Protein AF-A0A951YD46-F1 (afdb_monomer_lite)

Sequence (279 aa):
WLKKIAPPGNFALYIPAYIFLIIFLYVTVSPDNADYFVAKVKNKIFSIEVEGKNNYKGMISDQKVYPEAFTMTASEYQALKTKEKDKVSFAIATKQSEISDKASRISIMRDMTKTYVLKLQGKTLAVLETMQYLKSSPVHMFFGAGTTRFSSHIAQKMAGYDSSRLFMHILPRFASPEYKENHVLLIEERIKSDKEYYSTANFPDSFYNQIFGEYGILGAILFVFFYIGYFLKRIHKLTYGLWLFVILLPFAHLSYIFDTMCVMPFLEWLLLIDLENDN

Structure (mmCIF, N/CA/C/O backbone):
data_AF-A0A951YD46-F1
#
_entry.id   AF-A0A951YD46-F1
#
loop_
_atom_site.group_PDB
_atom_site.id
_atom_site.type_symbol
_atom_site.label_atom_id
_atom_site.label_alt_id
_atom_site.label_comp_id
_atom_site.label_asym_id
_atom_site.label_entity_id
_atom_site.label_seq_id
_atom_site.pdbx_PDB_ins_code
_atom_site.Cartn_x
_atom_site.Cartn_y
_atom_site.Cartn_z
_atom_site.occupancy
_atom_site.B_iso_or_equiv
_atom_site.auth_seq_id
_atom_site.auth_comp_id
_atom_site.auth_asym_id
_atom_site.auth_atom_id
_atom_site.pdbx_PDB_model_num
ATOM 1 N N . TRP A 1 1 ? -36.824 0.265 21.606 1.00 41.62 1 TRP A N 1
ATOM 2 C CA . TRP A 1 1 ? -35.645 -0.139 22.397 1.00 41.62 1 TRP A CA 1
ATOM 3 C C . TRP A 1 1 ? -34.357 0.520 21.874 1.00 41.62 1 TRP A C 1
ATOM 5 O O . TRP A 1 1 ? -33.756 1.267 22.627 1.00 41.62 1 TRP A O 1
ATOM 15 N N . LEU A 1 2 ? -34.033 0.438 20.571 1.00 31.33 2 LEU A N 1
ATOM 16 C CA . LEU A 1 2 ? -32.898 1.150 19.928 1.00 31.33 2 LEU A CA 1
ATOM 17 C C . LEU A 1 2 ? -32.886 2.696 20.050 1.00 31.33 2 LEU A C 1
ATOM 19 O O . LEU A 1 2 ? -31.821 3.297 20.025 1.00 31.33 2 LEU A O 1
ATOM 23 N N . LYS A 1 3 ? -34.037 3.355 20.255 1.00 39.22 3 LYS A N 1
ATOM 24 C CA . LYS A 1 3 ? -34.111 4.806 20.545 1.00 39.22 3 LYS A CA 1
ATOM 25 C C . LYS A 1 3 ? -33.727 5.197 21.984 1.00 39.22 3 LYS A C 1
ATOM 27 O O . LYS A 1 3 ? -33.607 6.382 22.253 1.00 39.22 3 LYS A O 1
ATOM 32 N N . LYS A 1 4 ? -33.583 4.237 22.910 1.00 44.25 4 LYS A N 1
ATOM 33 C CA . LYS A 1 4 ? -33.299 4.511 24.334 1.00 44.25 4 LYS A CA 1
ATOM 34 C C . LYS A 1 4 ? -31.808 4.471 24.695 1.00 44.25 4 LYS A C 1
ATOM 36 O O . LYS A 1 4 ? -31.476 4.841 25.810 1.00 44.25 4 LYS A O 1
ATOM 41 N N . ILE A 1 5 ? -30.939 4.018 23.787 1.00 54.12 5 ILE A N 1
ATOM 42 C CA . ILE A 1 5 ? -29.504 3.797 24.061 1.00 54.12 5 ILE A CA 1
ATOM 43 C C . ILE A 1 5 ? -28.606 4.719 23.213 1.00 54.12 5 ILE A C 1
ATOM 45 O O . ILE A 1 5 ? -27.444 4.920 23.541 1.00 54.12 5 ILE A O 1
ATOM 49 N N . ALA A 1 6 ? -29.130 5.340 22.152 1.00 40.94 6 ALA A N 1
ATOM 50 C CA . ALA A 1 6 ? -28.385 6.359 21.418 1.00 40.94 6 ALA A CA 1
ATOM 51 C C . ALA A 1 6 ? -28.509 7.718 22.136 1.00 40.94 6 ALA A C 1
ATOM 53 O O . ALA A 1 6 ? -29.645 8.133 22.395 1.00 40.94 6 ALA A O 1
ATOM 54 N N . PRO A 1 7 ? -27.406 8.441 22.425 1.00 48.03 7 PRO A N 1
ATOM 55 C CA . PRO A 1 7 ? -27.517 9.847 22.792 1.00 48.03 7 PRO A CA 1
ATOM 56 C C . PRO A 1 7 ? -28.271 10.575 21.664 1.00 48.03 7 PRO A C 1
ATOM 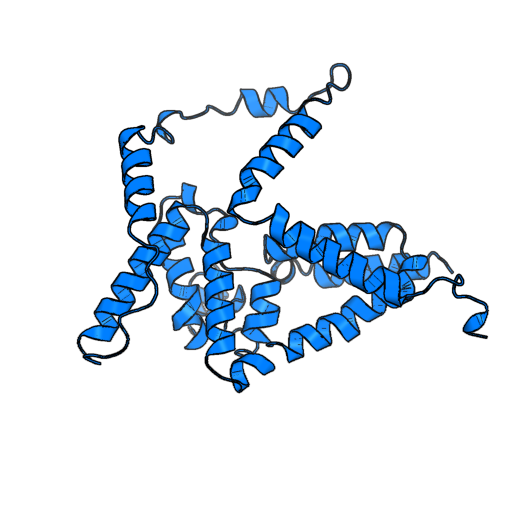58 O O . PRO A 1 7 ? -27.994 10.314 20.488 1.00 48.03 7 PRO A O 1
ATOM 61 N N . PRO A 1 8 ? -29.264 11.431 21.967 1.00 45.47 8 PRO A N 1
ATOM 62 C CA . PRO A 1 8 ? -29.981 12.182 20.946 1.00 45.47 8 PRO A CA 1
ATOM 63 C C . PRO A 1 8 ? -29.009 13.176 20.300 1.00 45.47 8 PRO A C 1
ATOM 65 O O . PRO A 1 8 ? -28.775 14.269 20.801 1.00 45.47 8 PRO A O 1
ATOM 68 N N . GLY A 1 9 ? -28.397 12.753 19.200 1.00 49.88 9 GLY A N 1
ATOM 69 C CA . GLY A 1 9 ? -27.342 13.484 18.517 1.00 49.88 9 GLY A CA 1
ATOM 70 C C . GLY A 1 9 ? -27.177 12.925 17.115 1.00 49.88 9 GLY A C 1
ATOM 71 O O . GLY A 1 9 ? -26.937 11.740 16.909 1.00 49.88 9 GLY A O 1
ATOM 72 N N . ASN A 1 10 ? -27.406 13.785 16.138 1.00 52.50 10 ASN A N 1
ATOM 73 C CA . ASN A 1 10 ? -27.547 13.468 14.728 1.00 52.50 10 ASN A CA 1
ATOM 74 C C . ASN A 1 10 ? -26.256 12.822 14.171 1.00 52.50 10 ASN A C 1
ATOM 76 O O . ASN A 1 10 ? -25.274 13.520 13.938 1.00 52.50 10 ASN A O 1
ATOM 80 N N . PHE A 1 11 ? -26.239 11.504 13.925 1.00 51.03 11 PHE A N 1
ATOM 81 C CA . PHE A 1 11 ? -25.082 10.809 13.323 1.00 51.03 11 PHE A CA 1
ATOM 82 C C . PHE A 1 11 ? -24.668 11.390 11.960 1.00 51.03 11 PHE A C 1
ATOM 84 O O . PHE A 1 11 ? -23.502 11.310 11.573 1.00 51.03 11 PHE A O 1
ATOM 91 N N . ALA A 1 12 ? -25.603 12.058 11.279 1.00 55.25 12 ALA A N 1
ATOM 92 C CA . ALA A 1 12 ? -25.352 12.838 10.074 1.00 55.25 12 ALA A CA 1
ATOM 93 C C . ALA A 1 12 ? -24.347 13.990 10.273 1.00 55.25 12 ALA A C 1
ATOM 95 O O . ALA A 1 12 ? -23.843 14.509 9.286 1.00 55.25 12 ALA A O 1
ATOM 96 N N . LEU A 1 13 ? -24.042 14.387 11.514 1.00 55.78 13 LEU A N 1
ATOM 97 C CA . LEU A 1 13 ? -23.123 15.482 11.839 1.00 55.78 13 LEU A CA 1
ATOM 98 C C . LEU A 1 13 ? -21.681 14.995 12.070 1.00 55.78 13 LEU A C 1
ATOM 100 O O . LEU A 1 13 ? -20.733 15.724 11.790 1.00 55.78 13 LEU A O 1
ATOM 104 N N . TYR A 1 14 ? -21.501 13.738 12.492 1.00 56.16 14 TYR A N 1
ATOM 105 C CA . TYR A 1 14 ? -20.173 13.144 12.690 1.00 56.16 14 TYR A CA 1
ATOM 106 C C . TYR A 1 14 ? -19.554 12.637 11.388 1.00 56.16 14 TYR A C 1
ATOM 108 O O . TYR A 1 14 ? -18.345 12.741 11.210 1.00 56.16 14 TYR A O 1
ATOM 116 N N . ILE A 1 15 ? -20.362 12.133 10.450 1.00 61.53 15 ILE A N 1
ATOM 117 C CA . ILE A 1 15 ? -19.865 11.650 9.151 1.00 61.53 15 ILE A CA 1
ATOM 118 C C . ILE A 1 15 ? -19.128 12.767 8.378 1.00 61.53 15 ILE A C 1
ATOM 120 O O . ILE A 1 15 ? -17.989 12.536 7.970 1.00 61.53 15 ILE A O 1
ATOM 124 N N . PRO A 1 16 ? -19.672 13.995 8.246 1.00 67.44 16 PRO A N 1
ATOM 125 C CA . PRO A 1 16 ? -18.944 15.125 7.676 1.00 67.44 16 PRO A CA 1
ATOM 126 C C . PRO A 1 16 ? -17.698 15.496 8.475 1.00 67.44 16 PRO A C 1
ATOM 128 O O . PRO A 1 16 ? -16.696 15.841 7.867 1.00 67.44 16 PRO A O 1
ATOM 131 N N . ALA A 1 17 ? -17.722 15.400 9.809 1.00 66.19 17 ALA A N 1
ATOM 132 C CA . ALA A 1 17 ? -16.562 15.710 10.645 1.00 66.19 17 ALA A CA 1
ATOM 133 C C . ALA A 1 17 ? -15.413 14.709 10.439 1.00 66.19 17 ALA A C 1
ATOM 135 O O . ALA A 1 17 ? -14.259 15.118 10.367 1.00 66.19 17 ALA A O 1
ATOM 136 N N . TYR A 1 18 ? -15.713 13.418 10.271 1.00 63.22 18 TYR A N 1
ATOM 137 C CA . TYR A 1 18 ? -14.710 12.397 9.953 1.00 63.22 18 TYR A CA 1
ATOM 138 C C . TYR A 1 18 ? -14.213 12.499 8.512 1.00 63.22 18 TYR A C 1
ATOM 140 O O . TYR A 1 18 ? -13.012 12.399 8.284 1.00 63.22 18 TYR A O 1
ATOM 148 N N . ILE A 1 19 ? -15.099 12.756 7.544 1.00 68.50 19 ILE A N 1
ATOM 149 C CA . ILE A 1 19 ? -14.694 13.029 6.157 1.00 68.50 19 ILE A CA 1
ATOM 150 C C . ILE A 1 19 ? -13.812 14.281 6.113 1.00 68.50 19 ILE A C 1
ATOM 152 O O . ILE A 1 19 ? -12.761 14.264 5.482 1.00 68.50 19 ILE A O 1
ATOM 156 N N . PHE A 1 20 ? -14.185 15.334 6.841 1.00 76.69 20 PHE A N 1
ATOM 157 C CA . PHE A 1 20 ? -13.383 16.543 6.982 1.00 76.69 20 PHE A CA 1
ATOM 158 C C . PHE A 1 20 ? -12.052 16.254 7.666 1.00 76.69 20 PHE A C 1
ATOM 160 O O . PHE A 1 20 ? -11.046 16.742 7.186 1.00 76.69 20 PHE A O 1
ATOM 167 N N . LEU A 1 21 ? -12.003 15.436 8.721 1.00 68.56 21 LEU A N 1
ATOM 168 C CA . LEU A 1 21 ? -10.755 15.050 9.385 1.00 68.56 21 LEU A CA 1
ATOM 169 C C . LEU A 1 21 ? -9.837 14.262 8.443 1.00 68.56 21 LEU A C 1
ATOM 171 O O . LEU A 1 21 ? -8.642 14.523 8.410 1.00 68.56 21 LEU A O 1
ATOM 175 N N . ILE A 1 22 ? -10.381 13.331 7.656 1.00 64.12 22 ILE A N 1
ATOM 176 C CA . ILE A 1 22 ? -9.620 12.540 6.680 1.00 64.12 22 ILE A CA 1
ATOM 177 C C . ILE A 1 22 ? -9.111 13.437 5.549 1.00 64.12 22 ILE A C 1
ATOM 179 O O . ILE A 1 22 ? -7.934 13.368 5.214 1.00 64.12 22 ILE A O 1
ATOM 183 N N . ILE A 1 23 ? -9.954 14.320 5.002 1.00 65.56 23 ILE A N 1
ATOM 184 C CA . ILE A 1 23 ? -9.549 15.311 3.992 1.00 65.56 23 ILE A CA 1
ATOM 185 C C . ILE A 1 23 ? -8.527 16.284 4.583 1.00 65.56 23 ILE A C 1
ATOM 187 O O . ILE A 1 23 ? -7.534 16.594 3.939 1.00 65.56 23 ILE A O 1
ATOM 191 N N . PHE A 1 24 ? -8.727 16.741 5.815 1.00 74.56 24 PHE A N 1
ATOM 192 C CA . PHE A 1 24 ? -7.826 17.645 6.515 1.00 74.56 24 PHE A CA 1
ATOM 193 C C . PHE A 1 24 ? -6.474 16.982 6.743 1.00 74.56 24 PHE A C 1
ATOM 195 O O . PHE A 1 24 ? -5.462 17.585 6.414 1.00 74.56 24 PHE A O 1
ATOM 202 N N . LEU A 1 25 ? -6.433 15.739 7.225 1.00 61.81 25 LEU A N 1
ATOM 203 C CA . LEU A 1 25 ? -5.200 14.963 7.358 1.00 61.81 25 LEU A CA 1
ATOM 204 C C . LEU A 1 25 ? -4.555 14.711 5.993 1.00 61.81 25 LEU A C 1
ATOM 206 O O . LEU A 1 25 ? -3.352 14.865 5.865 1.00 61.81 25 LEU A O 1
ATOM 210 N N . TYR A 1 26 ? -5.330 14.421 4.953 1.00 58.44 26 TYR A N 1
ATOM 211 C CA . TYR A 1 26 ? -4.811 14.235 3.597 1.00 58.44 26 TYR A CA 1
ATOM 212 C C . TYR A 1 26 ? -4.216 15.527 3.000 1.00 58.44 26 TYR A C 1
ATOM 214 O O . TYR A 1 26 ? -3.184 15.491 2.338 1.00 58.44 26 TYR A O 1
ATOM 222 N N . VAL A 1 27 ? -4.827 16.686 3.263 1.00 59.38 27 VAL A N 1
ATOM 223 C CA . VAL A 1 27 ? -4.365 18.005 2.788 1.00 59.38 27 VAL A CA 1
ATOM 224 C C . VAL A 1 27 ? -3.201 18.542 3.633 1.00 59.38 27 VAL A C 1
ATOM 226 O O . VAL A 1 27 ? -2.261 19.135 3.102 1.00 59.38 27 VAL A O 1
ATOM 229 N N . THR A 1 28 ? -3.235 18.339 4.952 1.00 55.00 28 THR A N 1
ATOM 230 C CA . THR A 1 28 ? -2.177 18.802 5.873 1.00 55.00 28 THR A CA 1
ATOM 231 C C . THR A 1 28 ? -0.975 17.867 5.929 1.00 55.00 28 THR A C 1
ATOM 233 O O . THR A 1 28 ? 0.133 18.340 6.157 1.00 55.00 28 THR A O 1
ATOM 236 N N . VAL A 1 29 ? -1.166 16.578 5.650 1.00 53.78 29 VAL A N 1
ATOM 237 C CA . VAL A 1 29 ? -0.115 15.558 5.488 1.00 53.78 29 VAL A CA 1
ATOM 238 C C . VAL A 1 29 ? 0.049 15.204 4.000 1.00 53.78 29 VAL A C 1
ATOM 240 O O . VAL A 1 29 ? 0.405 14.092 3.626 1.00 53.78 29 VAL A O 1
ATOM 243 N N . SER A 1 30 ? -0.219 16.173 3.122 1.00 51.44 30 SER A N 1
ATOM 244 C CA . SER A 1 30 ? 0.253 16.148 1.737 1.00 51.44 30 SER A CA 1
ATOM 245 C C . SER A 1 30 ? 1.793 16.152 1.725 1.00 51.44 30 SER A C 1
ATOM 247 O O . SER A 1 30 ? 2.382 16.800 2.598 1.00 51.44 30 SER A O 1
ATOM 249 N N . PRO A 1 31 ? 2.463 15.507 0.748 1.00 53.84 31 PRO A N 1
ATOM 250 C CA . PRO A 1 31 ? 3.923 15.523 0.617 1.00 53.84 31 PRO A CA 1
ATOM 251 C C . PRO A 1 31 ? 4.536 16.929 0.692 1.00 53.84 31 PRO A C 1
ATOM 253 O O . PRO A 1 31 ? 5.598 17.097 1.279 1.00 53.84 31 PRO A O 1
ATOM 256 N N . ASP A 1 32 ? 3.828 17.943 0.189 1.00 56.06 32 ASP A N 1
ATOM 257 C CA . ASP A 1 32 ? 4.300 19.334 0.167 1.00 56.06 32 ASP A CA 1
ATOM 258 C C . ASP A 1 32 ? 4.245 20.024 1.548 1.00 56.06 32 ASP A C 1
ATOM 260 O O . ASP A 1 32 ? 4.945 21.007 1.784 1.00 56.06 32 ASP A O 1
ATOM 264 N N . ASN A 1 33 ? 3.429 19.511 2.479 1.00 56.62 33 ASN A N 1
ATOM 265 C CA . ASN A 1 33 ? 3.248 20.045 3.839 1.00 56.62 33 ASN A CA 1
ATOM 266 C C . ASN A 1 33 ? 3.839 19.138 4.934 1.00 56.62 33 ASN A C 1
ATOM 268 O O . ASN A 1 33 ? 3.894 19.537 6.104 1.00 56.62 33 ASN A O 1
ATOM 272 N N . ALA A 1 34 ? 4.292 17.936 4.570 1.00 56.47 34 ALA A N 1
ATOM 273 C CA . ALA A 1 34 ? 4.844 16.951 5.492 1.00 56.47 34 ALA A CA 1
ATOM 274 C C . ALA A 1 34 ? 6.064 17.502 6.248 1.00 56.47 34 ALA A C 1
ATOM 276 O O . ALA A 1 34 ? 6.121 17.387 7.472 1.00 56.47 34 ALA A O 1
ATOM 277 N N . ASP A 1 35 ? 6.974 18.199 5.560 1.00 59.25 35 ASP A N 1
ATOM 278 C CA . ASP A 1 35 ? 8.168 18.795 6.175 1.00 59.25 35 ASP A CA 1
ATOM 279 C C . ASP A 1 35 ? 7.818 19.870 7.216 1.00 59.25 35 ASP A C 1
ATOM 281 O O . ASP A 1 35 ? 8.407 19.916 8.300 1.00 59.25 35 ASP A O 1
ATOM 285 N N . TYR A 1 36 ? 6.804 20.699 6.939 1.00 67.06 36 TYR A N 1
ATOM 286 C CA . TYR A 1 36 ? 6.314 21.712 7.880 1.00 67.06 36 TYR A CA 1
ATOM 287 C C . TYR A 1 36 ? 5.680 21.073 9.124 1.00 67.06 36 TYR A C 1
ATOM 289 O O . TYR A 1 36 ? 5.946 21.495 10.256 1.00 67.06 36 TYR A O 1
ATOM 297 N N . PHE A 1 37 ? 4.860 20.034 8.937 1.00 57.81 37 PHE A N 1
ATOM 298 C CA . PHE A 1 37 ? 4.227 19.315 10.042 1.00 57.81 37 PHE A CA 1
ATOM 299 C C . PHE A 1 37 ? 5.261 18.579 10.904 1.00 57.81 37 PHE A C 1
ATOM 301 O O . PHE A 1 37 ? 5.243 18.717 12.130 1.00 57.81 37 PHE A O 1
ATOM 308 N N . VAL A 1 38 ? 6.213 17.878 10.280 1.00 62.72 38 VAL A N 1
ATOM 309 C CA . VAL A 1 38 ? 7.319 17.192 10.964 1.00 62.72 38 VAL A CA 1
ATOM 310 C C . VAL A 1 38 ? 8.169 18.188 11.748 1.00 62.72 38 VAL A C 1
ATOM 312 O O . VAL A 1 38 ? 8.445 17.942 12.920 1.00 62.72 38 VAL A O 1
ATOM 315 N N . ALA A 1 39 ? 8.522 19.342 11.173 1.00 66.44 39 ALA A N 1
ATOM 316 C CA . ALA A 1 39 ? 9.280 20.378 11.878 1.00 66.44 39 ALA A CA 1
ATOM 317 C C . ALA A 1 39 ? 8.527 20.922 13.106 1.00 66.44 39 ALA A C 1
ATOM 319 O O . ALA A 1 39 ? 9.117 21.111 14.172 1.00 66.44 39 ALA A O 1
ATOM 320 N N . LYS A 1 40 ? 7.210 21.125 12.993 1.00 70.94 40 LYS A N 1
ATOM 321 C CA . LYS A 1 40 ? 6.365 21.633 14.083 1.00 70.94 40 LYS A CA 1
ATOM 322 C C . LYS A 1 40 ? 6.172 20.609 15.203 1.00 70.94 40 LYS A C 1
ATOM 324 O O . LYS A 1 40 ? 6.238 20.970 16.377 1.00 70.94 40 LYS A O 1
ATOM 329 N N . VAL A 1 41 ? 5.964 19.341 14.852 1.00 65.88 41 VAL A N 1
ATOM 330 C CA . VAL A 1 41 ? 5.853 18.232 15.810 1.00 65.88 41 VAL A CA 1
ATOM 331 C C . VAL A 1 41 ? 7.197 17.968 16.483 1.00 65.88 41 VAL A C 1
ATOM 333 O O . VAL A 1 41 ? 7.238 17.857 17.704 1.00 65.88 41 VAL A O 1
ATOM 336 N N . LYS A 1 42 ? 8.303 17.970 15.727 1.00 64.50 42 LYS A N 1
ATOM 337 C CA . LYS A 1 42 ? 9.670 17.873 16.256 1.00 64.50 42 LYS A CA 1
ATOM 338 C C . LYS A 1 42 ? 9.921 18.986 17.273 1.00 64.50 42 LYS A C 1
ATOM 340 O O . LYS A 1 42 ? 10.234 18.697 18.421 1.00 64.50 42 LYS A O 1
ATOM 345 N N . ASN A 1 43 ? 9.683 20.243 16.907 1.00 68.25 43 ASN A N 1
ATOM 346 C CA . ASN A 1 43 ? 9.876 21.354 17.838 1.00 68.25 43 ASN A CA 1
ATOM 347 C C . ASN A 1 43 ? 9.009 21.220 19.090 1.00 68.25 43 ASN A C 1
ATOM 349 O O . ASN A 1 43 ? 9.502 21.501 20.168 1.00 68.25 43 ASN A O 1
ATOM 353 N N . LYS A 1 44 ? 7.764 20.744 18.981 1.00 71.00 44 LYS A N 1
ATOM 354 C CA . LYS A 1 44 ? 6.853 20.628 20.128 1.00 71.00 44 LYS A CA 1
ATOM 355 C C . LYS A 1 44 ? 7.127 19.420 21.032 1.00 71.00 44 LYS A C 1
ATOM 357 O O . LYS A 1 44 ? 6.905 19.517 22.231 1.00 71.00 44 LYS A O 1
ATOM 362 N N . ILE A 1 45 ? 7.575 18.295 20.475 1.00 60.38 45 ILE A N 1
ATOM 363 C CA . ILE A 1 45 ? 7.919 17.082 21.234 1.00 60.38 45 ILE A CA 1
ATOM 364 C C . ILE A 1 45 ? 9.296 17.238 21.885 1.00 60.38 45 ILE A C 1
ATOM 366 O O . ILE A 1 45 ? 9.470 16.874 23.044 1.00 60.38 45 ILE A O 1
ATOM 370 N N . PHE A 1 46 ? 10.263 17.822 21.172 1.00 55.81 46 PHE A N 1
ATOM 371 C CA . PHE A 1 46 ? 11.631 17.985 21.667 1.00 55.81 46 PHE A CA 1
ATOM 372 C C . PHE A 1 46 ? 11.862 19.286 22.453 1.00 55.81 46 PHE A C 1
ATOM 374 O O . PHE A 1 46 ? 12.908 19.412 23.081 1.00 55.81 46 PHE A O 1
ATOM 381 N N . SER A 1 47 ? 10.906 20.227 22.482 1.00 57.78 47 SER A N 1
ATOM 382 C CA . SER A 1 47 ? 10.928 21.365 23.420 1.00 57.78 47 SER A CA 1
ATOM 383 C C . SER A 1 47 ? 10.423 21.012 24.819 1.00 57.78 47 SER A C 1
ATOM 385 O O . SER A 1 47 ? 10.423 21.874 25.694 1.00 57.78 47 SER A O 1
ATOM 387 N N . ILE A 1 48 ? 9.933 19.788 25.042 1.00 51.72 48 ILE A N 1
ATOM 388 C CA . ILE A 1 48 ? 9.556 19.331 26.380 1.00 51.72 48 ILE A CA 1
ATOM 389 C C . ILE A 1 48 ? 10.853 18.952 27.104 1.00 51.72 48 ILE A C 1
ATOM 391 O O . ILE A 1 48 ? 11.289 17.801 27.096 1.00 51.72 48 ILE A O 1
ATOM 395 N N . GLU A 1 49 ? 11.509 19.943 27.706 1.00 48.00 49 GLU A N 1
ATOM 396 C CA . GLU A 1 49 ? 12.550 19.699 28.701 1.00 48.00 49 GLU A CA 1
ATOM 397 C C . GLU A 1 49 ? 11.885 19.169 29.974 1.00 48.00 49 GLU A C 1
ATOM 399 O O . GLU A 1 49 ? 11.489 19.921 30.860 1.00 48.00 49 GLU A O 1
ATOM 404 N N . VAL A 1 50 ? 11.722 17.847 30.057 1.00 50.78 50 VAL A N 1
ATOM 405 C CA . VAL A 1 50 ? 11.410 17.199 31.333 1.00 50.78 50 VAL A CA 1
ATOM 406 C C . VAL A 1 50 ? 12.701 17.161 32.143 1.00 50.78 50 VAL A C 1
ATOM 408 O O . VAL A 1 50 ? 13.619 16.409 31.804 1.00 50.78 50 VAL A O 1
ATOM 411 N N . GLU A 1 51 ? 12.767 18.023 33.161 1.00 49.72 51 GLU A N 1
ATOM 412 C CA . GLU A 1 51 ? 13.701 18.037 34.298 1.00 49.72 51 GLU A CA 1
ATOM 413 C C . GLU A 1 51 ? 14.773 16.929 34.268 1.00 49.72 51 GLU A C 1
ATOM 415 O O . GLU A 1 51 ? 14.666 15.879 34.902 1.00 49.72 51 GLU A O 1
ATOM 420 N N . GLY A 1 52 ? 15.837 17.164 33.496 1.00 52.94 52 GLY A N 1
ATOM 421 C CA . GLY A 1 52 ? 17.097 16.430 33.623 1.00 52.94 52 GLY A CA 1
ATOM 422 C C . GLY A 1 52 ? 17.144 14.976 33.132 1.00 52.94 52 GLY A C 1
ATOM 423 O O . GLY A 1 52 ? 18.143 14.315 33.403 1.00 52.94 52 GLY A O 1
ATOM 424 N N . LYS A 1 53 ? 16.149 14.454 32.395 1.00 49.97 53 LYS A N 1
ATOM 425 C CA . LYS A 1 53 ? 16.190 13.064 31.870 1.00 49.97 53 LYS A CA 1
ATOM 426 C C . LYS A 1 53 ? 15.881 12.941 30.374 1.00 49.97 53 LYS A C 1
ATOM 428 O O . LYS A 1 53 ? 15.085 12.105 29.959 1.00 49.97 53 LYS A O 1
ATOM 433 N N . ASN A 1 54 ? 16.563 13.714 29.530 1.00 48.59 54 ASN A N 1
ATOM 434 C CA . ASN A 1 54 ? 16.574 13.452 28.086 1.00 48.59 54 ASN A CA 1
ATOM 435 C C . ASN A 1 54 ? 17.677 12.440 27.721 1.00 48.59 54 ASN A C 1
ATOM 437 O O . ASN A 1 54 ? 18.739 12.805 27.216 1.00 48.59 54 ASN A O 1
ATOM 441 N N . ASN A 1 55 ? 17.394 11.147 27.934 1.00 52.09 55 ASN A N 1
ATOM 442 C CA . ASN A 1 55 ? 18.274 10.016 27.576 1.00 52.09 55 ASN A CA 1
ATOM 443 C C . ASN A 1 55 ? 18.595 9.918 26.068 1.00 52.09 55 ASN A C 1
ATOM 445 O O . ASN A 1 55 ? 19.483 9.172 25.668 1.00 52.09 55 ASN A O 1
ATOM 449 N N . TYR A 1 56 ? 17.913 10.690 25.221 1.00 47.41 56 TYR A N 1
ATOM 450 C CA . TYR A 1 56 ? 18.149 10.710 23.777 1.00 47.41 56 TYR A CA 1
ATOM 451 C C . TYR A 1 56 ? 19.299 11.629 23.352 1.00 47.41 56 TYR A C 1
ATOM 453 O O . TYR A 1 56 ? 19.830 11.461 22.258 1.00 47.41 56 TYR A O 1
ATOM 461 N N . LYS A 1 57 ? 19.727 12.581 24.198 1.00 47.72 57 LYS A N 1
ATOM 462 C CA . LYS A 1 57 ? 20.789 13.534 23.829 1.00 47.72 57 LYS A CA 1
ATOM 463 C C . LYS A 1 57 ? 22.139 12.834 23.622 1.00 47.72 57 LYS A C 1
ATOM 465 O O . LYS A 1 57 ? 22.845 13.185 22.687 1.00 47.72 57 LYS A O 1
ATOM 470 N N . GLY A 1 58 ? 22.432 11.807 24.428 1.00 54.28 58 GLY A N 1
ATOM 471 C CA . GLY A 1 58 ? 23.621 10.956 24.276 1.00 54.28 58 GLY A CA 1
ATOM 472 C C . GLY A 1 58 ? 23.559 10.030 23.056 1.00 54.28 58 GLY A C 1
ATOM 473 O O . GLY A 1 58 ? 24.536 9.892 22.333 1.00 54.28 58 GLY A O 1
ATOM 474 N N . MET A 1 59 ? 22.384 9.461 22.754 1.00 46.84 59 MET A N 1
ATOM 475 C CA . MET A 1 59 ? 22.212 8.610 21.564 1.00 46.84 59 MET A CA 1
ATOM 476 C C . MET A 1 59 ? 22.303 9.399 20.248 1.00 46.84 59 MET A C 1
ATOM 478 O O . MET A 1 59 ? 22.684 8.834 19.227 1.00 46.84 59 MET A O 1
ATOM 482 N N . ILE A 1 60 ? 21.966 10.694 20.264 1.00 45.75 60 ILE A N 1
ATOM 483 C CA . ILE A 1 60 ? 22.087 11.585 19.100 1.00 45.75 60 ILE A CA 1
ATOM 484 C C . ILE A 1 60 ? 23.505 12.174 18.993 1.00 45.75 60 ILE A C 1
ATOM 486 O O . ILE A 1 60 ? 23.985 12.369 17.881 1.00 45.75 60 ILE A O 1
ATOM 490 N N . SER A 1 61 ? 24.200 12.435 20.110 1.00 50.47 61 SER A N 1
ATOM 491 C CA . SER A 1 61 ? 25.555 13.013 20.080 1.00 50.47 61 SER A CA 1
ATOM 492 C C . SER A 1 61 ? 26.636 12.047 19.593 1.00 50.47 61 SER A C 1
ATOM 494 O O . SER A 1 61 ? 27.644 12.504 19.059 1.00 50.47 61 SER A O 1
ATOM 496 N N . ASP A 1 62 ? 26.424 10.736 19.740 1.00 45.59 62 ASP A N 1
ATOM 497 C CA . ASP A 1 62 ? 27.391 9.709 19.322 1.00 45.59 62 ASP A CA 1
ATOM 498 C C . ASP A 1 62 ? 27.221 9.264 17.859 1.00 45.59 62 ASP A C 1
ATOM 500 O O . ASP A 1 62 ? 28.058 8.536 17.317 1.00 45.59 62 ASP A O 1
ATOM 504 N N . GLN A 1 63 ? 26.173 9.729 17.170 1.00 42.84 63 GLN A N 1
ATOM 505 C CA . GLN A 1 63 ? 26.087 9.576 15.723 1.00 42.84 63 GLN A CA 1
ATOM 506 C C . GLN A 1 63 ? 27.012 10.597 15.060 1.00 42.84 63 GLN A C 1
ATOM 508 O O . GLN A 1 63 ? 26.705 11.786 14.989 1.00 42.84 63 GLN A O 1
ATOM 513 N N . LYS A 1 64 ? 28.153 10.129 14.535 1.00 39.16 64 LYS A N 1
ATOM 514 C CA . LYS A 1 64 ? 28.967 10.923 13.607 1.00 39.16 64 LYS A CA 1
ATOM 515 C C . LYS A 1 64 ? 28.092 11.314 12.417 1.00 39.16 64 LYS A C 1
ATOM 517 O O . LYS A 1 64 ? 27.805 10.492 11.553 1.00 39.16 64 LYS A O 1
ATOM 522 N N . VAL A 1 65 ? 27.657 12.570 12.385 1.00 42.44 65 VAL A N 1
ATOM 523 C CA . VAL A 1 65 ? 27.057 13.169 11.195 1.00 42.44 65 VAL A CA 1
ATOM 524 C C . VAL A 1 65 ? 28.167 13.237 10.156 1.00 42.44 65 VAL A C 1
ATOM 526 O O . VAL A 1 65 ? 29.146 13.945 10.368 1.00 42.44 65 VAL A O 1
ATOM 529 N N . TYR A 1 66 ? 28.042 12.467 9.076 1.00 39.16 66 TYR A N 1
ATOM 530 C CA . TYR A 1 66 ? 28.921 12.534 7.911 1.00 39.16 66 TYR A CA 1
ATOM 531 C C . TYR A 1 66 ? 28.428 13.690 7.025 1.00 39.16 66 TYR A C 1
ATOM 533 O O . TYR A 1 66 ? 27.480 13.494 6.264 1.00 39.16 66 TYR A O 1
ATOM 541 N N . PRO A 1 67 ? 29.000 14.907 7.115 1.00 41.50 67 PRO A N 1
ATOM 542 C CA . PRO A 1 67 ? 28.459 16.087 6.431 1.00 41.50 67 PRO A CA 1
ATOM 543 C C . PRO A 1 67 ? 28.679 16.015 4.913 1.00 41.50 67 PRO A C 1
ATOM 545 O O . PRO A 1 67 ? 28.034 16.723 4.150 1.00 41.50 67 PRO A O 1
ATOM 548 N N . GLU A 1 68 ? 29.574 15.128 4.480 1.00 39.34 68 GLU A N 1
ATOM 549 C CA . GLU A 1 68 ? 29.929 14.877 3.084 1.00 39.34 68 GLU A CA 1
ATOM 550 C C . GLU A 1 68 ? 28.821 14.141 2.311 1.00 39.34 68 GLU A C 1
ATOM 552 O O . GLU A 1 68 ? 28.830 14.150 1.086 1.00 39.34 68 GLU A O 1
ATOM 557 N N . ALA A 1 69 ? 27.837 13.552 3.004 1.00 38.16 69 ALA A N 1
ATOM 558 C CA . ALA A 1 69 ? 26.685 12.906 2.373 1.00 38.16 69 ALA A CA 1
ATOM 559 C C . ALA A 1 69 ? 25.555 13.889 2.006 1.00 38.16 69 ALA A C 1
ATOM 561 O O . ALA A 1 69 ? 24.591 13.492 1.365 1.00 38.16 69 ALA A O 1
ATOM 562 N N . PHE A 1 70 ? 25.635 15.165 2.412 1.00 45.31 70 PHE A N 1
ATOM 563 C CA . PHE A 1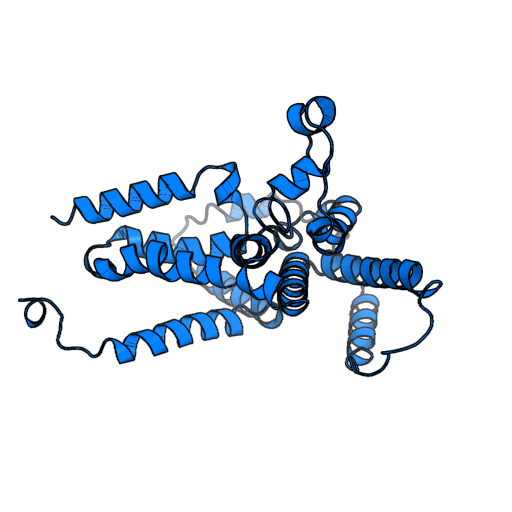 70 ? 24.553 16.127 2.174 1.00 45.31 70 PHE A CA 1
ATOM 564 C C . PHE A 1 70 ? 25.056 17.565 1.991 1.00 45.31 70 PHE A C 1
ATOM 566 O O . PHE A 1 70 ? 24.698 18.483 2.728 1.00 45.31 70 PHE A O 1
ATOM 573 N N . THR A 1 71 ? 25.848 17.794 0.948 1.00 36.22 71 THR A N 1
ATOM 574 C CA . THR A 1 71 ? 26.067 19.142 0.412 1.00 36.22 71 THR A CA 1
ATOM 575 C C . THR A 1 71 ? 25.680 19.184 -1.059 1.00 36.22 71 THR A C 1
ATOM 577 O O . THR A 1 71 ? 26.513 19.372 -1.937 1.00 36.22 71 THR A O 1
ATOM 580 N N . MET A 1 72 ? 24.375 19.064 -1.337 1.00 44.25 72 MET A N 1
ATOM 581 C CA . MET A 1 72 ? 23.854 19.615 -2.588 1.00 44.25 72 MET A CA 1
ATOM 582 C C . MET A 1 72 ? 24.186 21.104 -2.603 1.00 44.25 72 MET A C 1
ATOM 584 O O . MET A 1 72 ? 23.773 21.869 -1.726 1.00 44.25 72 MET A O 1
ATOM 588 N N . THR A 1 73 ? 24.962 21.514 -3.592 1.00 52.38 73 THR A N 1
ATOM 589 C CA . THR A 1 73 ? 25.329 22.912 -3.768 1.00 52.38 73 THR A CA 1
ATOM 590 C C . THR A 1 73 ? 24.068 23.735 -4.045 1.00 52.38 73 THR A C 1
ATOM 592 O O . THR A 1 73 ? 23.112 23.268 -4.669 1.00 52.38 73 THR A O 1
ATOM 595 N N . ALA A 1 74 ? 24.043 24.996 -3.604 1.00 47.59 74 ALA A N 1
ATOM 596 C CA . ALA A 1 74 ? 22.909 25.889 -3.864 1.00 47.59 74 ALA A CA 1
ATOM 597 C C . ALA A 1 74 ? 22.588 26.006 -5.372 1.00 47.59 74 ALA A C 1
ATOM 599 O O . ALA A 1 74 ? 21.434 26.222 -5.745 1.00 47.59 74 ALA A O 1
ATOM 600 N N . SER A 1 75 ? 23.587 25.794 -6.237 1.00 50.91 75 SER A N 1
ATOM 601 C CA . SER A 1 75 ? 23.445 25.678 -7.691 1.00 50.91 75 SER A CA 1
ATOM 602 C C . SER A 1 75 ? 22.694 24.422 -8.144 1.00 50.91 75 SER A C 1
ATOM 604 O O . SER A 1 75 ? 21.861 24.520 -9.042 1.00 50.91 75 SER A O 1
ATOM 606 N N . GLU A 1 76 ? 22.927 23.261 -7.526 1.00 52.62 76 GLU A N 1
ATOM 607 C CA . GLU A 1 76 ? 22.221 22.010 -7.850 1.00 52.62 76 GLU A CA 1
ATOM 608 C C . GLU A 1 76 ? 20.753 22.064 -7.416 1.00 52.62 76 GLU A C 1
ATOM 610 O O . GLU A 1 76 ? 19.864 21.639 -8.158 1.00 52.62 76 GLU A O 1
ATOM 615 N N . TYR A 1 77 ? 20.476 22.674 -6.260 1.00 50.25 77 TYR A N 1
ATOM 616 C CA . TYR A 1 77 ? 19.108 22.905 -5.793 1.00 50.25 77 TYR A CA 1
ATOM 617 C C . TYR A 1 77 ? 18.349 23.899 -6.692 1.00 50.25 77 TYR A C 1
ATOM 619 O O . TYR A 1 77 ? 17.203 23.648 -7.070 1.00 50.25 77 TYR A O 1
ATOM 627 N N . GLN A 1 78 ? 18.992 24.999 -7.103 1.00 48.56 78 GLN A N 1
ATOM 628 C CA . GLN A 1 78 ? 18.409 25.957 -8.053 1.00 48.56 78 GLN A CA 1
ATOM 629 C C . GLN A 1 78 ? 18.160 25.317 -9.429 1.00 48.56 78 GLN A C 1
ATOM 631 O O . GLN A 1 78 ? 17.088 25.505 -9.994 1.00 48.56 78 GLN A O 1
ATOM 636 N N . ALA A 1 79 ? 19.077 24.489 -9.943 1.00 54.75 79 ALA A N 1
ATOM 637 C CA . ALA A 1 79 ? 18.907 23.802 -11.228 1.00 54.75 79 ALA A CA 1
ATOM 638 C C . ALA A 1 79 ? 17.713 22.826 -11.248 1.00 54.75 79 ALA A C 1
ATOM 640 O O . ALA A 1 79 ? 17.026 22.703 -12.267 1.00 54.75 79 ALA A O 1
ATOM 641 N N . LEU A 1 80 ? 17.427 22.160 -10.124 1.00 51.75 80 LEU A N 1
ATOM 642 C CA . LEU A 1 80 ? 16.244 21.305 -9.973 1.00 51.75 80 LEU A CA 1
ATOM 643 C C . LEU A 1 80 ? 14.948 22.118 -9.903 1.00 51.75 80 LEU A C 1
ATOM 645 O O . LEU A 1 80 ? 13.956 21.735 -10.521 1.00 51.75 80 LEU A O 1
ATOM 649 N N . LYS A 1 81 ? 14.975 23.269 -9.224 1.00 46.12 81 LYS A N 1
ATOM 650 C CA . LYS A 1 81 ? 13.819 24.163 -9.078 1.00 46.12 81 LYS A CA 1
ATOM 651 C C . LYS A 1 81 ? 13.447 24.865 -10.391 1.00 46.12 81 LYS A C 1
ATOM 653 O O . LYS A 1 81 ? 12.267 25.049 -10.683 1.00 46.12 81 LYS A O 1
ATOM 658 N N . THR A 1 82 ? 14.432 25.194 -11.229 1.00 49.47 82 THR A N 1
ATOM 659 C CA . THR A 1 82 ? 14.193 25.757 -12.571 1.00 49.47 82 THR A CA 1
ATOM 660 C C . THR A 1 82 ? 13.603 24.709 -13.523 1.00 49.47 82 THR A C 1
ATOM 662 O O . THR A 1 82 ? 12.683 25.023 -14.270 1.00 49.47 82 THR A O 1
ATOM 665 N N . LYS A 1 83 ? 14.020 23.434 -13.422 1.00 48.22 83 LYS A N 1
ATOM 666 C CA . LYS A 1 83 ? 13.418 22.311 -14.177 1.00 48.22 83 LYS A CA 1
ATOM 667 C C . LYS A 1 83 ? 11.982 21.968 -13.758 1.00 48.22 83 LYS A C 1
ATOM 669 O O . LYS A 1 83 ? 11.266 21.329 -14.525 1.00 48.22 83 LYS A O 1
ATOM 674 N N . GLU A 1 84 ? 11.571 22.369 -12.559 1.00 44.19 84 GLU A N 1
ATOM 675 C CA . GLU A 1 84 ? 10.221 22.153 -12.025 1.00 44.19 84 GLU A CA 1
ATOM 676 C C . GLU A 1 84 ? 9.223 23.200 -12.549 1.00 44.19 84 GLU A C 1
ATOM 678 O O . GLU A 1 84 ? 8.063 22.877 -12.800 1.00 44.19 84 GLU A O 1
ATOM 683 N N . LYS A 1 85 ? 9.689 24.429 -12.825 1.00 41.44 85 LYS A N 1
ATOM 684 C CA . LYS A 1 85 ? 8.879 25.492 -13.449 1.00 41.44 85 LYS A CA 1
ATOM 685 C C . LYS A 1 85 ? 8.551 25.232 -14.924 1.00 41.44 85 LYS A C 1
ATOM 687 O O . LYS A 1 85 ? 7.497 25.662 -15.380 1.00 41.44 85 LYS A O 1
ATOM 692 N N . ASP A 1 86 ? 9.390 24.471 -15.625 1.00 43.72 86 ASP A N 1
ATOM 693 C CA . ASP A 1 86 ? 9.219 24.168 -17.055 1.00 43.72 86 ASP A CA 1
ATOM 694 C C . ASP A 1 86 ? 8.447 22.861 -17.339 1.00 43.72 86 ASP A C 1
ATOM 696 O O . ASP A 1 86 ? 8.285 22.473 -18.495 1.00 43.72 86 ASP A O 1
ATOM 700 N N . LYS A 1 87 ? 7.936 22.166 -16.310 1.00 47.03 87 LYS A N 1
ATOM 701 C CA . LYS A 1 87 ? 7.228 20.875 -16.458 1.00 47.03 87 LYS A CA 1
ATOM 702 C C . LYS A 1 87 ? 5.810 20.854 -15.881 1.00 47.03 87 LYS A C 1
ATOM 704 O O . LYS A 1 87 ? 5.320 19.804 -15.474 1.00 47.03 87 LYS A O 1
ATOM 709 N N . VAL A 1 88 ? 5.107 21.985 -15.921 1.00 46.94 88 VAL A N 1
ATOM 710 C CA . VAL A 1 88 ? 3.647 22.029 -15.716 1.00 46.94 88 VAL A CA 1
ATOM 711 C C . VAL A 1 88 ? 2.959 22.424 -17.022 1.00 46.94 88 VAL A C 1
ATOM 713 O O . VAL A 1 88 ? 2.383 23.494 -17.169 1.00 46.94 88 VAL A O 1
ATOM 716 N N . SER A 1 89 ? 3.036 21.534 -18.006 1.00 40.53 89 SER A N 1
ATOM 717 C CA . SER A 1 89 ? 2.196 21.558 -19.211 1.00 40.53 89 SER A CA 1
ATOM 718 C C . SER A 1 89 ? 1.901 20.122 -19.649 1.00 40.53 89 SER A C 1
ATOM 720 O O . SER A 1 89 ? 2.178 19.670 -20.757 1.00 40.53 89 SER A O 1
ATOM 722 N N . PHE A 1 90 ? 1.317 19.374 -18.714 1.00 45.84 90 PHE A N 1
ATOM 723 C CA . PHE A 1 90 ? 0.776 18.036 -18.920 1.00 45.84 90 PHE A CA 1
ATOM 724 C C . PHE A 1 90 ? -0.565 18.144 -19.668 1.00 45.84 90 PHE A C 1
ATOM 726 O O . PHE A 1 90 ? -1.624 18.104 -19.050 1.00 45.84 90 PHE A O 1
ATOM 733 N N . ALA A 1 91 ? -0.538 18.371 -20.989 1.00 39.66 91 ALA A N 1
ATOM 734 C CA . ALA A 1 91 ? -1.767 18.352 -21.799 1.00 39.66 91 ALA A CA 1
ATOM 735 C C . ALA A 1 91 ? -1.613 18.054 -23.304 1.00 39.66 91 ALA A C 1
ATOM 737 O O . ALA A 1 91 ? -2.629 17.833 -23.957 1.00 39.66 91 ALA A O 1
ATOM 738 N N . ILE A 1 92 ? -0.418 18.026 -23.904 1.00 44.59 92 ILE A N 1
ATOM 739 C CA . ILE A 1 92 ? -0.311 17.885 -25.370 1.00 44.59 92 ILE A CA 1
ATOM 740 C C . ILE A 1 92 ? 0.820 16.928 -25.740 1.00 44.59 92 ILE A C 1
ATOM 742 O O . ILE A 1 92 ? 1.953 17.357 -25.893 1.00 44.59 92 ILE A O 1
ATOM 746 N N . ALA A 1 93 ? 0.508 15.639 -25.888 1.00 38.78 93 ALA A N 1
ATOM 747 C CA . ALA A 1 93 ? 1.213 14.724 -26.799 1.00 38.78 93 ALA A CA 1
ATOM 748 C C . ALA A 1 93 ? 0.497 13.363 -26.854 1.00 38.78 93 ALA A C 1
ATOM 750 O O . ALA A 1 93 ? 1.078 12.311 -26.595 1.00 38.78 93 ALA A O 1
ATOM 751 N N . THR A 1 94 ? -0.794 13.376 -27.186 1.00 46.06 94 THR A N 1
ATOM 752 C CA . THR A 1 94 ? -1.496 12.162 -27.617 1.00 46.06 94 THR A CA 1
ATOM 753 C C . THR A 1 94 ? -1.426 12.099 -29.144 1.00 46.06 94 THR A C 1
ATOM 755 O O . THR A 1 94 ? -1.872 13.038 -29.797 1.00 46.06 94 THR A O 1
ATOM 758 N N . LYS A 1 95 ? -0.930 10.964 -29.669 1.00 50.06 95 LYS A N 1
ATOM 759 C CA . LYS A 1 95 ? -0.783 10.528 -31.083 1.00 50.06 95 LYS A CA 1
ATOM 760 C C . LYS A 1 95 ? 0.519 10.912 -31.816 1.00 50.06 95 LYS A C 1
ATOM 762 O O . LYS A 1 95 ? 0.544 11.938 -32.475 1.00 50.06 95 LYS A O 1
ATOM 767 N N . GLN A 1 96 ? 1.516 10.007 -31.829 1.00 39.88 96 GLN A N 1
ATOM 768 C CA . GLN A 1 96 ? 2.078 9.379 -33.055 1.00 39.88 96 GLN A CA 1
ATOM 769 C C . GLN A 1 96 ? 3.260 8.407 -32.774 1.00 39.88 96 GLN A C 1
ATOM 771 O O . GLN A 1 96 ? 4.245 8.792 -32.156 1.00 39.88 96 GLN A O 1
ATOM 776 N N . SER A 1 97 ? 3.186 7.195 -33.359 1.00 38.75 97 SER A N 1
ATOM 777 C CA . SER A 1 97 ? 4.264 6.202 -33.644 1.00 38.75 97 SER A CA 1
ATOM 778 C C . SER A 1 97 ? 4.474 4.978 -32.716 1.00 38.75 97 SER A C 1
ATOM 780 O O . SER A 1 97 ? 5.520 4.772 -32.118 1.00 38.75 97 SER A O 1
ATOM 782 N N . GLU A 1 98 ? 3.522 4.044 -32.719 1.00 49.00 98 GLU A N 1
ATOM 783 C CA . GLU A 1 98 ? 3.411 2.870 -31.824 1.00 49.00 98 GLU A CA 1
ATOM 784 C C . GLU A 1 98 ? 4.536 1.800 -31.798 1.00 49.00 98 GLU A C 1
ATOM 786 O O . GLU A 1 98 ? 4.367 0.787 -31.126 1.00 49.00 98 GLU A O 1
ATOM 791 N N . ILE A 1 99 ? 5.709 1.975 -32.419 1.00 49.16 99 ILE A N 1
ATOM 792 C CA . ILE A 1 99 ? 6.817 0.990 -32.278 1.00 49.16 99 ILE A CA 1
ATOM 793 C C . ILE A 1 99 ? 8.157 1.639 -31.879 1.00 49.16 99 ILE A C 1
ATOM 795 O O . ILE A 1 99 ? 8.913 1.042 -31.115 1.00 49.16 99 ILE A O 1
ATOM 799 N N . SER A 1 100 ? 8.403 2.908 -32.234 1.00 51.59 100 SER A N 1
ATOM 800 C CA . SER A 1 100 ? 9.496 3.722 -31.655 1.00 51.59 100 SER A CA 1
ATOM 801 C C . SER A 1 100 ? 9.166 4.245 -30.243 1.00 51.59 100 SER A C 1
ATOM 803 O O . SER A 1 100 ? 10.024 4.769 -29.534 1.00 51.59 100 SER A O 1
ATOM 805 N N . ASP A 1 101 ? 7.907 4.102 -29.836 1.00 65.81 101 ASP A N 1
ATOM 806 C CA . ASP A 1 101 ? 7.298 4.772 -28.692 1.00 65.81 101 ASP A CA 1
ATOM 807 C C . ASP A 1 101 ? 7.373 3.937 -27.405 1.00 65.81 101 ASP A C 1
ATOM 809 O O . ASP A 1 101 ? 7.579 4.487 -26.332 1.00 65.81 101 ASP A O 1
ATOM 813 N N . LYS A 1 102 ? 7.345 2.596 -27.462 1.00 67.19 102 LYS A N 1
ATOM 814 C CA . LYS A 1 102 ? 7.372 1.780 -26.229 1.00 67.19 102 LYS A CA 1
ATOM 815 C C . LYS A 1 102 ? 8.709 1.852 -25.484 1.00 67.19 102 LYS A C 1
ATOM 817 O O . LYS A 1 102 ? 8.716 2.040 -24.272 1.00 67.19 102 LYS A O 1
ATOM 822 N N . ALA A 1 103 ? 9.834 1.719 -26.188 1.00 73.94 103 ALA A N 1
ATOM 823 C CA . ALA A 1 103 ? 11.157 1.821 -25.568 1.00 73.94 103 ALA A CA 1
ATOM 824 C C . ALA A 1 103 ? 11.413 3.237 -25.025 1.00 73.94 103 ALA A C 1
ATOM 826 O O . ALA A 1 103 ? 11.875 3.382 -23.896 1.00 73.94 103 ALA A O 1
ATOM 827 N N . SER A 1 104 ? 11.018 4.258 -25.795 1.00 76.69 104 SER A N 1
ATOM 828 C CA . SER A 1 104 ? 11.089 5.666 -25.392 1.00 76.69 104 SER A CA 1
ATOM 829 C C . SER A 1 104 ? 10.227 5.951 -24.153 1.00 76.69 104 SER A C 1
ATOM 831 O O . SER A 1 104 ? 10.710 6.512 -23.167 1.00 76.69 104 SER A O 1
ATOM 833 N N . ARG A 1 105 ? 8.981 5.459 -24.126 1.00 74.88 105 ARG A N 1
ATOM 834 C CA . ARG A 1 105 ? 8.095 5.531 -22.954 1.00 74.88 105 ARG A CA 1
ATOM 835 C C . ARG A 1 105 ? 8.708 4.863 -21.734 1.00 74.88 105 ARG A C 1
ATOM 837 O O . ARG A 1 105 ? 8.701 5.465 -20.669 1.00 74.88 105 ARG A O 1
ATOM 844 N N . ILE A 1 106 ? 9.274 3.663 -21.878 1.00 79.12 106 ILE A N 1
ATOM 845 C CA . ILE A 1 106 ? 9.922 2.957 -20.763 1.00 79.12 106 ILE A CA 1
ATOM 846 C C . ILE A 1 106 ? 11.117 3.757 -20.233 1.00 79.12 106 ILE A C 1
ATOM 848 O O . ILE A 1 106 ? 11.267 3.866 -19.018 1.00 79.12 106 ILE A O 1
ATOM 852 N N . SER A 1 107 ? 11.946 4.349 -21.102 1.00 82.38 107 SER A N 1
ATOM 853 C CA . SER A 1 107 ? 13.037 5.222 -20.642 1.00 82.38 107 SER A CA 1
ATOM 854 C C . SER A 1 107 ? 12.521 6.460 -19.911 1.00 82.38 107 SER A C 1
ATOM 856 O O . SER A 1 107 ? 13.007 6.756 -18.827 1.00 82.38 107 SER A O 1
ATOM 858 N N . ILE A 1 108 ? 11.482 7.121 -20.432 1.00 82.94 108 ILE A N 1
ATOM 859 C CA . ILE A 1 108 ? 10.881 8.298 -19.791 1.00 82.94 108 ILE A CA 1
ATOM 860 C C . ILE A 1 108 ? 10.288 7.923 -18.428 1.00 82.94 108 ILE A C 1
ATOM 862 O O . ILE A 1 108 ? 10.524 8.614 -17.440 1.00 82.94 108 ILE A O 1
ATOM 866 N N . MET A 1 109 ? 9.552 6.811 -18.347 1.00 83.19 109 MET A N 1
ATOM 867 C CA . MET A 1 109 ? 9.007 6.296 -17.089 1.00 83.19 109 MET A CA 1
ATOM 868 C C . MET A 1 109 ? 10.112 5.974 -16.089 1.00 83.19 109 MET A C 1
ATOM 870 O O . MET A 1 109 ? 9.986 6.324 -14.918 1.00 83.19 109 MET A O 1
ATOM 874 N N . ARG A 1 110 ? 11.212 5.361 -16.538 1.00 88.88 110 ARG A N 1
ATOM 875 C CA . ARG A 1 110 ? 12.363 5.065 -15.682 1.00 88.88 110 ARG A CA 1
ATOM 876 C C . ARG A 1 110 ? 13.028 6.341 -15.167 1.00 88.88 110 ARG A C 1
ATOM 878 O O . ARG A 1 110 ? 13.282 6.430 -13.971 1.00 88.88 110 ARG A O 1
ATOM 885 N N . ASP A 1 111 ? 13.237 7.342 -16.016 1.00 88.06 111 ASP A N 1
ATOM 886 C CA . ASP A 1 111 ? 13.831 8.626 -15.620 1.00 88.06 111 ASP A CA 1
ATOM 887 C C . ASP A 1 111 ? 12.945 9.392 -14.626 1.00 88.06 111 ASP A C 1
ATOM 889 O O . ASP A 1 111 ? 13.434 9.964 -13.644 1.00 88.06 111 ASP A O 1
ATOM 893 N N . MET A 1 112 ? 11.625 9.373 -14.842 1.00 86.50 112 MET A N 1
ATOM 894 C CA . MET A 1 112 ? 10.662 9.916 -13.882 1.00 86.50 112 MET A CA 1
ATOM 895 C C . MET A 1 112 ? 10.738 9.151 -12.562 1.00 86.50 112 MET A C 1
ATOM 897 O O . MET A 1 112 ? 10.948 9.768 -11.522 1.00 86.50 112 MET A O 1
ATOM 901 N N . THR A 1 113 ? 10.653 7.821 -12.599 1.00 89.94 113 THR A N 1
ATOM 902 C CA . THR A 1 113 ? 10.719 6.959 -11.409 1.00 89.94 113 THR A CA 1
ATOM 903 C C . THR A 1 113 ? 11.992 7.211 -10.613 1.00 89.94 113 THR A C 1
ATOM 905 O O . THR A 1 113 ? 11.927 7.436 -9.407 1.00 89.94 113 THR A O 1
ATOM 908 N N . LYS A 1 114 ? 13.143 7.277 -11.288 1.00 91.81 114 LYS A N 1
ATOM 909 C CA . LYS A 1 114 ? 14.425 7.628 -10.678 1.00 91.81 114 LYS A CA 1
ATOM 910 C C . LYS A 1 114 ? 14.358 8.982 -9.974 1.00 91.81 114 LYS A C 1
ATOM 912 O O . LYS A 1 114 ? 14.802 9.100 -8.840 1.00 91.81 114 LYS A O 1
ATOM 917 N N . THR A 1 115 ? 13.758 9.990 -10.605 1.00 89.56 115 THR A N 1
ATOM 918 C CA . THR A 1 115 ? 13.576 11.314 -9.989 1.00 89.56 115 THR A CA 1
ATOM 919 C C . THR A 1 115 ? 12.718 11.238 -8.721 1.00 89.56 115 THR A C 1
ATOM 921 O O . THR A 1 115 ? 13.079 11.839 -7.712 1.00 89.56 115 THR A O 1
ATOM 924 N N . TYR A 1 116 ? 11.618 10.478 -8.737 1.00 89.00 116 TYR A N 1
ATOM 925 C CA . TYR A 1 116 ? 10.781 10.262 -7.551 1.00 89.00 116 TYR A CA 1
ATOM 926 C C . TYR A 1 116 ? 11.540 9.533 -6.437 1.00 89.00 116 TYR A C 1
ATOM 928 O O . TYR A 1 116 ? 11.453 9.941 -5.282 1.00 89.00 116 TYR A O 1
ATOM 936 N N . VAL A 1 117 ? 12.317 8.499 -6.773 1.00 89.62 117 VAL A N 1
ATOM 937 C CA . VAL A 1 117 ? 13.147 7.761 -5.809 1.00 89.62 117 VAL A CA 1
ATOM 938 C C . VAL A 1 117 ? 14.190 8.682 -5.169 1.00 89.62 117 VAL A C 1
ATOM 940 O O . VAL A 1 117 ? 14.311 8.710 -3.945 1.00 89.62 117 VAL A O 1
ATOM 943 N 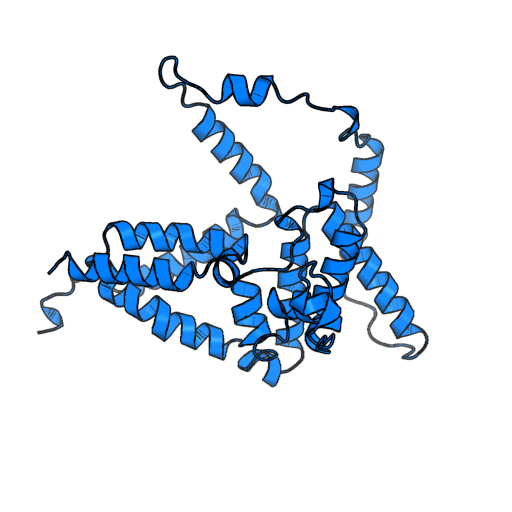N . LEU A 1 118 ? 14.884 9.503 -5.961 1.00 89.38 118 LEU A N 1
ATOM 944 C CA . LEU A 1 118 ? 15.874 10.455 -5.445 1.00 89.38 118 LEU A CA 1
ATOM 945 C C . LEU A 1 118 ? 15.247 11.541 -4.553 1.00 89.38 118 LEU A C 1
ATOM 947 O O . LEU A 1 118 ? 15.884 12.017 -3.620 1.00 89.38 118 LEU A O 1
ATOM 951 N N . LYS A 1 119 ? 13.981 11.904 -4.792 1.00 89.44 119 LYS A N 1
ATOM 952 C CA . LYS A 1 119 ? 13.220 12.835 -3.941 1.00 89.44 119 LYS A CA 1
ATOM 953 C C . LYS A 1 119 ? 12.578 12.177 -2.708 1.00 89.44 119 LYS A C 1
ATOM 955 O O . LYS A 1 119 ? 11.879 12.865 -1.973 1.00 89.44 119 LYS A O 1
ATOM 960 N N . LEU A 1 120 ? 12.775 10.874 -2.476 1.00 87.19 120 LEU A N 1
ATOM 961 C CA . LEU A 1 120 ? 12.075 10.095 -1.438 1.00 87.19 120 LEU A CA 1
ATOM 962 C C . LEU A 1 120 ? 10.539 10.085 -1.598 1.00 87.19 120 LEU A C 1
ATOM 964 O O . LEU A 1 120 ? 9.795 10.022 -0.621 1.00 87.19 120 LEU A O 1
ATOM 968 N N . GLN A 1 121 ? 10.054 10.149 -2.838 1.00 91.38 121 GLN A N 1
ATOM 969 C CA . GLN A 1 121 ? 8.634 10.254 -3.191 1.00 91.38 121 GLN A CA 1
ATOM 970 C C . GLN A 1 121 ? 8.083 8.988 -3.868 1.00 91.38 121 GLN A C 1
ATOM 972 O O . GLN A 1 121 ? 7.016 9.036 -4.485 1.00 91.38 121 GLN A O 1
ATOM 977 N N . GLY A 1 122 ? 8.767 7.843 -3.765 1.00 90.81 122 GLY A N 1
ATOM 978 C CA . GLY A 1 122 ? 8.304 6.598 -4.388 1.00 90.81 122 GLY A CA 1
ATOM 979 C C . GLY A 1 122 ? 6.887 6.202 -3.952 1.00 90.81 122 GLY A C 1
ATOM 980 O O . GLY A 1 122 ? 6.052 5.875 -4.786 1.00 90.81 122 GLY A O 1
ATOM 981 N N . LYS A 1 123 ? 6.534 6.325 -2.671 1.00 90.75 123 LYS A N 1
ATOM 982 C CA . LYS A 1 123 ? 5.186 5.966 -2.197 1.00 90.75 123 LYS A CA 1
ATOM 983 C C . LYS A 1 123 ? 4.084 6.802 -2.854 1.00 90.75 123 LYS A C 1
ATOM 985 O O . LYS A 1 123 ? 3.044 6.263 -3.225 1.00 90.75 123 LYS A O 1
ATOM 990 N N . THR A 1 124 ? 4.337 8.092 -3.071 1.00 90.56 124 THR A N 1
ATOM 991 C CA . THR A 1 124 ? 3.433 8.978 -3.818 1.00 90.56 124 THR A CA 1
ATOM 992 C C . THR A 1 124 ? 3.279 8.510 -5.261 1.00 90.56 124 THR A C 1
ATOM 994 O O . THR A 1 124 ? 2.157 8.415 -5.753 1.00 90.56 124 THR A O 1
ATOM 997 N N . LEU A 1 125 ? 4.387 8.160 -5.924 1.00 92.00 125 LEU A N 1
ATOM 998 C CA . LEU A 1 125 ? 4.352 7.599 -7.275 1.00 92.00 125 LEU A CA 1
ATOM 999 C C . LEU A 1 125 ? 3.541 6.295 -7.320 1.00 92.00 125 LEU A C 1
ATOM 1001 O O . LEU A 1 125 ? 2.684 6.151 -8.184 1.00 92.00 125 LEU A O 1
ATOM 1005 N N . ALA A 1 126 ? 3.712 5.402 -6.345 1.00 93.19 126 ALA A N 1
ATOM 1006 C CA . ALA A 1 126 ? 2.945 4.162 -6.256 1.00 93.19 126 ALA A CA 1
ATOM 1007 C C . ALA A 1 126 ? 1.430 4.412 -6.096 1.00 93.19 126 ALA A C 1
ATOM 1009 O O . ALA A 1 126 ? 0.608 3.735 -6.715 1.00 93.19 126 ALA A O 1
ATOM 1010 N N . VAL A 1 127 ? 1.028 5.417 -5.312 1.00 92.62 127 VAL A N 1
ATOM 1011 C CA . VAL A 1 127 ? -0.390 5.814 -5.227 1.00 92.62 127 VAL A CA 1
ATOM 1012 C C . VAL A 1 127 ? -0.893 6.312 -6.585 1.00 92.62 127 VAL A C 1
ATOM 1014 O O . VAL A 1 127 ? -1.982 5.929 -7.013 1.00 92.62 127 VAL A O 1
ATOM 1017 N N . LEU A 1 128 ? -0.104 7.125 -7.295 1.00 91.56 128 LEU A N 1
ATOM 1018 C CA . LEU A 1 128 ? -0.466 7.621 -8.626 1.00 91.56 128 LEU A CA 1
ATOM 1019 C C . LEU A 1 128 ? -0.602 6.486 -9.651 1.00 91.56 128 LEU A C 1
ATOM 1021 O O . LEU A 1 128 ? -1.592 6.460 -10.381 1.00 91.56 128 LEU A O 1
ATOM 1025 N N . GLU A 1 129 ? 0.328 5.530 -9.658 1.00 92.62 129 GLU A N 1
ATOM 1026 C CA . GLU A 1 129 ? 0.276 4.319 -10.490 1.00 92.62 129 GLU A CA 1
ATOM 1027 C C . GLU A 1 129 ? -0.987 3.499 -10.194 1.00 92.62 129 GLU A C 1
ATOM 1029 O O . GLU A 1 129 ? -1.725 3.132 -11.108 1.00 92.62 129 GLU A O 1
ATOM 1034 N N . THR A 1 130 ? -1.321 3.308 -8.913 1.00 94.94 130 THR A N 1
ATOM 1035 C CA . THR A 1 130 ? -2.561 2.631 -8.494 1.00 94.94 130 THR A CA 1
ATOM 1036 C C . THR A 1 130 ? -3.799 3.358 -9.018 1.00 94.94 130 THR A C 1
ATOM 1038 O O . THR A 1 130 ? -4.711 2.745 -9.574 1.00 94.94 130 THR A O 1
ATOM 1041 N N . MET A 1 131 ? -3.845 4.686 -8.885 1.00 94.19 131 MET A N 1
ATOM 1042 C CA . MET A 1 131 ? -4.971 5.487 -9.369 1.00 94.19 131 MET A CA 1
ATOM 1043 C C . MET A 1 131 ? -5.089 5.458 -10.895 1.00 94.19 131 MET A C 1
ATOM 1045 O O . MET A 1 131 ? -6.202 5.433 -11.425 1.00 94.19 131 MET A O 1
ATOM 1049 N N . GLN A 1 132 ? -3.966 5.466 -11.613 1.00 93.38 132 GLN A N 1
ATOM 1050 C CA . GLN A 1 132 ? -3.948 5.342 -13.067 1.00 93.38 132 GLN A CA 1
ATOM 1051 C C . GLN A 1 132 ? -4.435 3.958 -13.507 1.00 93.38 132 GLN A C 1
ATOM 1053 O O . GLN A 1 132 ? -5.259 3.867 -14.420 1.00 93.38 132 GLN A O 1
ATOM 1058 N N . TYR A 1 133 ? -4.002 2.901 -12.818 1.00 94.25 133 TYR A N 1
ATOM 1059 C CA . TYR A 1 133 ? -4.467 1.539 -13.050 1.00 94.25 133 TYR A CA 1
ATOM 1060 C C . TYR A 1 133 ? -5.982 1.417 -12.860 1.00 94.25 133 TYR A C 1
ATOM 1062 O O . TYR A 1 133 ? -6.674 0.945 -13.762 1.00 94.25 133 TYR A O 1
ATOM 1070 N N . LEU A 1 134 ? -6.531 1.935 -11.760 1.00 93.94 134 LEU A N 1
ATOM 1071 C CA . LEU A 1 134 ? -7.978 1.914 -11.532 1.00 93.94 134 LEU A CA 1
ATOM 1072 C C . LEU A 1 134 ? -8.766 2.685 -12.596 1.00 93.94 134 LEU A C 1
ATOM 1074 O O . LEU A 1 134 ? -9.865 2.277 -12.958 1.00 93.94 134 LEU A O 1
ATOM 1078 N N . LYS A 1 135 ? -8.209 3.772 -13.138 1.00 94.44 135 LYS A N 1
ATOM 1079 C CA . LYS A 1 135 ? -8.846 4.563 -14.205 1.00 94.44 135 LYS A CA 1
ATOM 1080 C C . LYS A 1 135 ? -8.745 3.929 -15.595 1.00 94.44 135 LYS A C 1
ATOM 1082 O O . LYS A 1 135 ? -9.439 4.379 -16.503 1.00 94.44 135 LYS A O 1
ATOM 1087 N N . SER A 1 136 ? -7.899 2.916 -15.780 1.00 92.56 136 SER A N 1
ATOM 1088 C CA . SER A 1 136 ? -7.650 2.312 -17.097 1.00 92.56 136 SER A CA 1
ATOM 1089 C C . SER A 1 136 ? -8.836 1.511 -17.644 1.00 92.56 136 SER A C 1
ATOM 1091 O O . SER A 1 136 ? -8.995 1.399 -18.857 1.00 92.56 136 SER A O 1
ATOM 1093 N N . SER A 1 137 ? -9.676 0.954 -16.768 1.00 95.69 137 SER A N 1
ATOM 1094 C CA . SER A 1 137 ? -10.853 0.171 -17.144 1.00 95.69 137 SER A CA 1
ATOM 1095 C C . SER A 1 137 ? -11.872 0.160 -16.003 1.00 95.69 137 SER A C 1
ATOM 1097 O O . SER A 1 137 ? -11.468 0.038 -14.844 1.00 95.69 137 SER A O 1
ATOM 1099 N N . PRO A 1 138 ? -13.188 0.186 -16.289 1.00 96.00 138 PRO A N 1
ATOM 1100 C CA . PRO A 1 138 ? -14.216 -0.012 -15.269 1.00 96.00 138 PRO A CA 1
ATOM 1101 C C . PRO A 1 138 ? -14.046 -1.325 -14.492 1.00 96.00 138 PRO A C 1
ATOM 1103 O O . PRO A 1 138 ? -14.323 -1.374 -13.298 1.00 96.00 138 PRO A O 1
ATOM 1106 N N . VAL A 1 139 ? -13.550 -2.387 -15.139 1.00 96.75 139 VAL A N 1
ATOM 1107 C CA . VAL A 1 139 ? -13.313 -3.677 -14.468 1.00 96.75 139 VAL A CA 1
ATOM 1108 C C . VAL A 1 139 ? -12.221 -3.535 -13.410 1.00 96.75 139 VAL A C 1
ATOM 1110 O O . VAL A 1 139 ? -12.431 -3.934 -12.268 1.00 96.75 139 VAL A O 1
ATOM 1113 N N . HIS A 1 140 ? -11.097 -2.903 -13.760 1.00 95.81 140 HIS A N 1
ATOM 1114 C CA . HIS A 1 140 ? -10.012 -2.631 -12.814 1.00 95.81 140 HIS A CA 1
ATOM 1115 C C . HIS A 1 140 ? -10.480 -1.705 -11.691 1.00 95.81 140 HIS A C 1
ATOM 1117 O O . HIS A 1 140 ? -10.177 -1.955 -10.530 1.00 95.81 140 HIS A O 1
ATOM 1123 N N . MET A 1 141 ? -11.287 -0.688 -12.009 1.00 96.50 141 MET A N 1
ATOM 1124 C CA . MET A 1 141 ? -11.864 0.219 -11.016 1.00 96.50 141 MET A CA 1
ATOM 1125 C C . MET A 1 141 ? -12.645 -0.529 -9.926 1.00 96.50 141 MET A C 1
ATOM 1127 O O . MET A 1 141 ? -12.477 -0.242 -8.739 1.00 96.50 141 MET A O 1
ATOM 1131 N N . PHE A 1 142 ? -13.501 -1.481 -10.308 1.00 97.19 142 PHE A N 1
ATOM 1132 C CA . PHE A 1 142 ? -14.351 -2.190 -9.350 1.00 97.19 142 PHE A CA 1
ATOM 1133 C C . PHE A 1 142 ? -13.650 -3.359 -8.662 1.00 97.19 142 PHE A C 1
ATOM 1135 O O . PHE A 1 142 ? -13.829 -3.511 -7.455 1.00 97.19 142 PHE A O 1
ATOM 1142 N N . PHE A 1 143 ? -12.863 -4.148 -9.395 1.00 97.12 143 PHE A N 1
ATOM 1143 C CA . PHE A 1 143 ? -12.326 -5.425 -8.911 1.00 97.12 143 PHE A CA 1
ATOM 1144 C C . PHE A 1 143 ? -10.818 -5.423 -8.644 1.00 97.12 143 PHE A C 1
ATOM 1146 O O . PHE A 1 143 ? -10.323 -6.359 -8.023 1.00 97.12 143 PHE A O 1
ATOM 1153 N N . GLY A 1 144 ? -10.087 -4.397 -9.085 1.00 96.75 144 GLY A N 1
ATOM 1154 C CA . GLY A 1 144 ? -8.628 -4.371 -9.015 1.00 96.75 144 GLY A CA 1
ATOM 1155 C C . GLY A 1 144 ? -7.975 -5.433 -9.907 1.00 96.75 144 GLY A C 1
ATOM 1156 O O . GLY A 1 144 ? -8.593 -5.964 -10.833 1.00 96.75 144 GLY A O 1
ATOM 1157 N N . ALA A 1 145 ? -6.708 -5.734 -9.622 1.00 95.38 145 ALA A N 1
ATOM 1158 C CA . ALA A 1 145 ? -5.912 -6.724 -10.352 1.00 95.38 145 ALA A CA 1
ATOM 1159 C C . ALA A 1 145 ? -6.086 -8.160 -9.838 1.00 95.38 145 ALA A C 1
ATOM 1161 O O . ALA A 1 145 ? -5.616 -9.101 -10.479 1.00 95.38 145 ALA A O 1
ATOM 1162 N N . GLY A 1 146 ? -6.727 -8.337 -8.683 1.00 93.62 146 GLY A N 1
ATOM 1163 C CA . GLY A 1 146 ? -6.741 -9.581 -7.926 1.00 93.62 146 GLY A CA 1
ATOM 1164 C C . GLY A 1 146 ? -5.570 -9.700 -6.948 1.00 93.62 146 GLY A C 1
ATOM 1165 O O . GLY A 1 146 ? -4.530 -9.044 -7.073 1.00 93.62 146 GLY A O 1
ATOM 1166 N N . THR A 1 147 ? -5.750 -10.568 -5.953 1.00 90.88 147 THR A N 1
ATOM 1167 C CA . THR A 1 147 ? -4.789 -10.780 -4.868 1.00 90.88 147 THR A CA 1
ATOM 1168 C C . THR A 1 147 ? -3.422 -11.173 -5.420 1.00 90.88 147 THR A C 1
ATOM 1170 O O . THR A 1 147 ? -3.312 -12.031 -6.298 1.00 90.88 147 THR A O 1
ATOM 1173 N N . THR A 1 148 ? -2.364 -10.570 -4.883 1.00 87.56 148 THR A N 1
ATOM 1174 C CA . THR A 1 148 ? -0.955 -10.796 -5.259 1.00 87.56 148 THR A CA 1
ATOM 1175 C C . THR A 1 148 ? -0.520 -10.317 -6.649 1.00 87.56 148 THR A C 1
ATOM 1177 O O . THR A 1 148 ? 0.582 -10.642 -7.092 1.00 87.56 148 THR A O 1
ATOM 1180 N N . ARG A 1 149 ? -1.350 -9.537 -7.356 1.00 91.50 149 ARG A N 1
ATOM 1181 C CA . ARG A 1 149 ? -1.079 -9.128 -8.748 1.00 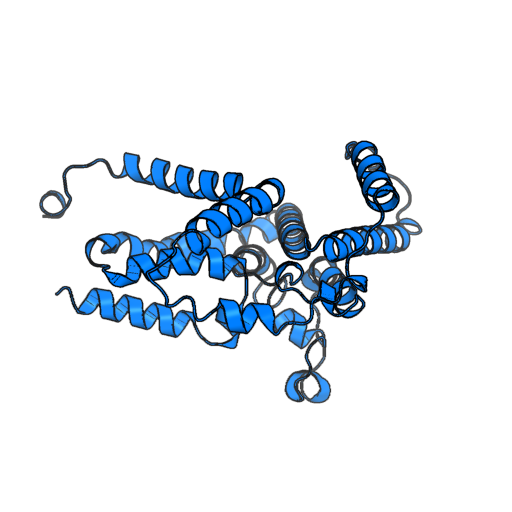91.50 149 ARG A CA 1
ATOM 1182 C C . ARG A 1 149 ? -0.714 -7.661 -8.944 1.00 91.50 149 ARG A C 1
ATOM 1184 O O . ARG A 1 149 ? -0.357 -7.323 -10.069 1.00 91.50 149 ARG A O 1
ATOM 1191 N N . PHE A 1 150 ? -0.787 -6.805 -7.922 1.00 90.50 150 PHE A N 1
ATOM 1192 C CA . PHE A 1 150 ? -0.546 -5.367 -8.100 1.00 90.50 150 PHE A CA 1
ATOM 1193 C C . PHE A 1 150 ? 0.578 -4.814 -7.230 1.00 90.50 150 PHE A C 1
ATOM 1195 O O . PHE A 1 150 ? 1.624 -4.482 -7.763 1.00 90.50 150 PHE A O 1
ATOM 1202 N N . SER A 1 151 ? 0.398 -4.706 -5.912 1.00 82.25 151 SER A N 1
ATOM 1203 C CA . SER A 1 151 ? 1.322 -3.959 -5.036 1.00 82.25 151 SER A CA 1
ATOM 1204 C C . SER A 1 151 ? 1.732 -4.692 -3.769 1.00 82.25 151 SER A C 1
ATOM 1206 O O . SER A 1 151 ? 2.370 -4.101 -2.897 1.00 82.25 151 SER A O 1
ATOM 1208 N N . SER A 1 152 ? 1.345 -5.955 -3.623 1.00 78.06 152 SER A N 1
ATOM 1209 C CA . SER A 1 152 ? 1.692 -6.725 -2.436 1.00 78.06 152 SER A CA 1
ATOM 1210 C C . SER A 1 152 ? 3.183 -7.029 -2.366 1.00 78.06 152 SER A C 1
ATOM 1212 O O . SER A 1 152 ? 3.870 -7.271 -3.363 1.00 78.06 152 SER A O 1
ATOM 1214 N N . HIS A 1 153 ? 3.663 -7.133 -1.129 1.00 86.19 153 HIS A N 1
ATOM 1215 C CA . HIS A 1 153 ? 4.988 -7.666 -0.850 1.00 86.19 153 HIS A CA 1
ATOM 1216 C C . HIS A 1 153 ? 5.159 -9.071 -1.462 1.00 86.19 153 HIS A C 1
ATOM 1218 O O . HIS A 1 153 ? 6.253 -9.431 -1.896 1.00 86.19 153 HIS A O 1
ATOM 1224 N N . ILE A 1 154 ? 4.080 -9.854 -1.549 1.00 86.56 154 ILE A N 1
ATOM 1225 C CA . ILE A 1 154 ? 4.079 -11.165 -2.204 1.00 86.56 154 ILE A CA 1
ATOM 1226 C C . ILE A 1 154 ? 4.352 -11.035 -3.708 1.00 86.56 154 ILE A C 1
ATOM 1228 O O . ILE A 1 154 ? 5.192 -11.779 -4.208 1.00 86.56 154 ILE A O 1
ATOM 1232 N N . ALA A 1 155 ? 3.733 -10.080 -4.415 1.00 89.50 155 ALA A N 1
ATOM 1233 C CA . ALA A 1 155 ? 3.998 -9.848 -5.840 1.00 89.50 155 ALA A CA 1
ATOM 1234 C C . ALA A 1 155 ? 5.489 -9.563 -6.092 1.00 89.50 155 ALA A C 1
ATOM 1236 O O . ALA A 1 155 ? 6.108 -10.152 -6.977 1.00 89.50 155 ALA A O 1
ATOM 1237 N N . GLN A 1 156 ? 6.094 -8.735 -5.236 1.00 90.50 156 GLN A N 1
ATOM 1238 C CA . GLN A 1 156 ? 7.527 -8.449 -5.275 1.00 90.50 156 GLN A CA 1
ATOM 1239 C C . GLN A 1 156 ? 8.385 -9.697 -5.031 1.00 90.50 156 GLN A C 1
ATOM 1241 O O . GLN A 1 156 ? 9.357 -9.933 -5.756 1.00 90.50 156 GLN A O 1
ATOM 1246 N N . LYS A 1 157 ? 8.047 -10.498 -4.012 1.00 89.06 157 LYS A N 1
ATOM 1247 C CA . LYS A 1 157 ? 8.800 -11.718 -3.691 1.00 89.06 157 LYS A CA 1
ATOM 1248 C C . LYS A 1 157 ? 8.721 -12.732 -4.830 1.00 89.06 157 LYS A C 1
ATOM 1250 O O . LYS A 1 157 ? 9.749 -13.251 -5.258 1.00 89.06 157 LYS A O 1
ATOM 1255 N N . MET A 1 158 ? 7.523 -12.944 -5.373 1.00 89.00 158 MET A N 1
ATOM 1256 C CA . MET A 1 158 ? 7.285 -13.819 -6.524 1.00 89.00 158 MET A CA 1
ATOM 1257 C C . MET A 1 158 ? 8.024 -13.343 -7.777 1.00 89.00 158 MET A C 1
ATOM 1259 O O . MET A 1 158 ? 8.508 -14.168 -8.550 1.00 89.00 158 MET A O 1
ATOM 1263 N N . ALA A 1 159 ? 8.187 -12.032 -7.959 1.00 89.75 159 ALA A N 1
ATOM 1264 C CA . ALA A 1 159 ? 8.948 -11.470 -9.070 1.00 89.75 159 ALA A CA 1
ATOM 1265 C C . ALA A 1 159 ? 10.472 -11.659 -8.942 1.00 89.75 159 ALA A C 1
ATOM 1267 O O . ALA A 1 159 ? 11.205 -11.386 -9.893 1.00 89.75 159 ALA A O 1
ATOM 1268 N N . GLY A 1 160 ? 10.956 -12.165 -7.803 1.00 88.56 160 GLY A N 1
ATOM 1269 C CA . GLY A 1 160 ? 12.369 -12.454 -7.570 1.00 88.56 160 GLY A CA 1
ATOM 1270 C C . GLY A 1 160 ? 13.148 -11.317 -6.913 1.00 88.56 160 GLY A C 1
ATOM 1271 O O . GLY A 1 160 ? 14.375 -11.353 -6.928 1.00 88.56 160 GLY A O 1
ATOM 1272 N N . TYR A 1 161 ? 12.466 -10.335 -6.316 1.00 87.12 161 TYR A N 1
ATOM 1273 C CA . TYR A 1 161 ? 13.099 -9.269 -5.528 1.00 87.12 161 TYR A CA 1
ATOM 1274 C C . TYR A 1 161 ? 13.119 -9.593 -4.022 1.00 87.12 161 TYR A C 1
ATOM 1276 O O . TYR A 1 161 ? 13.017 -8.695 -3.185 1.00 87.12 161 TYR A O 1
ATOM 1284 N N . ASP A 1 162 ? 13.223 -10.880 -3.684 1.00 85.94 162 ASP A N 1
ATOM 1285 C CA . ASP A 1 162 ? 13.374 -11.393 -2.320 1.00 85.94 162 ASP A CA 1
ATOM 1286 C C . ASP A 1 162 ? 14.718 -12.101 -2.149 1.00 85.94 162 ASP A C 1
ATOM 1288 O O . ASP A 1 162 ? 15.307 -12.573 -3.121 1.00 85.94 162 ASP A O 1
ATOM 1292 N N . SER A 1 163 ? 15.182 -12.215 -0.906 1.00 83.25 163 SER A N 1
ATOM 1293 C CA . SER A 1 163 ? 16.415 -12.931 -0.561 1.00 83.25 163 SER A CA 1
ATOM 1294 C C . SER A 1 163 ? 16.174 -14.329 0.009 1.00 83.25 163 SER A C 1
ATOM 1296 O O . SER A 1 163 ? 17.131 -15.076 0.229 1.00 83.25 163 SER A O 1
ATOM 1298 N N . SER A 1 164 ? 14.922 -14.717 0.277 1.00 85.31 164 SER A N 1
ATOM 1299 C CA . SER A 1 164 ? 14.658 -16.021 0.878 1.00 85.31 164 SER A CA 1
ATOM 1300 C C . SER A 1 164 ? 14.869 -17.165 -0.118 1.00 85.31 164 SER A C 1
ATOM 1302 O O . SER A 1 164 ? 14.554 -17.088 -1.309 1.00 85.31 164 SER A O 1
ATOM 1304 N N . ARG A 1 165 ? 15.368 -18.291 0.402 1.00 84.69 165 ARG A N 1
ATOM 1305 C CA . ARG A 1 165 ? 15.639 -19.496 -0.395 1.00 84.69 165 ARG A CA 1
ATOM 1306 C C . ARG A 1 165 ? 14.392 -20.013 -1.119 1.00 84.69 165 ARG A C 1
ATOM 1308 O O . ARG A 1 165 ? 14.506 -20.520 -2.231 1.00 84.69 165 ARG A O 1
ATOM 1315 N N . LEU A 1 166 ? 13.221 -19.874 -0.492 1.00 84.44 166 LEU A N 1
ATOM 1316 C CA . LEU A 1 166 ? 11.943 -20.321 -1.040 1.00 84.44 166 LEU A CA 1
ATOM 1317 C C . LEU A 1 166 ? 11.627 -19.603 -2.359 1.00 84.44 166 LEU A C 1
ATOM 1319 O O . LEU A 1 166 ? 11.437 -20.268 -3.374 1.00 84.44 166 LEU A O 1
ATOM 1323 N N . PHE A 1 167 ? 11.642 -18.268 -2.366 1.00 83.88 167 PHE A N 1
ATOM 1324 C CA . PHE A 1 167 ? 11.306 -17.481 -3.558 1.00 83.88 167 PHE A CA 1
ATOM 1325 C C . PHE A 1 167 ? 12.435 -17.445 -4.600 1.00 83.88 167 PHE A C 1
ATOM 1327 O O . PHE A 1 167 ? 12.162 -17.283 -5.787 1.00 83.88 167 PHE A O 1
ATOM 1334 N N . MET A 1 168 ? 13.698 -17.631 -4.197 1.00 81.31 168 MET A N 1
ATOM 1335 C CA . MET A 1 168 ? 14.818 -17.630 -5.147 1.00 81.31 168 MET A CA 1
ATOM 1336 C C . MET A 1 168 ? 15.051 -18.968 -5.858 1.00 81.31 168 MET A C 1
ATOM 1338 O O . MET A 1 168 ? 15.512 -18.956 -7.001 1.00 81.31 168 MET A O 1
ATOM 1342 N N . HIS A 1 169 ? 14.795 -20.101 -5.193 1.00 82.94 169 HIS A N 1
ATOM 1343 C CA . HIS A 1 169 ? 15.222 -21.418 -5.688 1.00 82.94 169 HIS A CA 1
ATOM 1344 C C . HIS A 1 169 ? 14.117 -22.467 -5.785 1.00 82.94 169 HIS A C 1
ATOM 1346 O O . HIS A 1 169 ? 14.282 -23.423 -6.536 1.00 82.94 169 HIS A O 1
ATOM 1352 N N . ILE A 1 170 ? 13.040 -22.343 -5.007 1.00 90.38 170 ILE A N 1
ATOM 1353 C CA . ILE A 1 170 ? 12.007 -23.385 -4.926 1.00 90.38 170 ILE A CA 1
ATOM 1354 C C . ILE A 1 170 ? 10.791 -22.991 -5.761 1.00 90.38 170 ILE A C 1
ATOM 1356 O O . ILE A 1 170 ? 10.288 -23.798 -6.538 1.00 90.38 170 ILE A O 1
ATOM 1360 N N . LEU A 1 171 ? 10.316 -21.755 -5.602 1.00 86.38 171 LEU A N 1
ATOM 1361 C CA . LEU A 1 171 ? 9.149 -21.259 -6.320 1.00 86.38 171 LEU A CA 1
ATOM 1362 C C . LEU A 1 171 ? 9.539 -20.678 -7.686 1.00 86.38 171 LEU A C 1
ATOM 1364 O O . LEU A 1 171 ? 10.592 -20.047 -7.814 1.00 86.38 171 LEU A O 1
ATOM 1368 N N . PRO A 1 172 ? 8.691 -20.852 -8.716 1.00 87.12 172 PRO A N 1
ATOM 1369 C CA . PRO A 1 172 ? 8.910 -20.213 -10.001 1.00 87.12 172 PRO A CA 1
ATOM 1370 C C . PRO A 1 172 ? 8.766 -18.697 -9.864 1.00 87.12 172 PRO A C 1
ATOM 1372 O O . PRO A 1 172 ? 7.863 -18.198 -9.188 1.00 87.12 172 PRO A O 1
ATOM 1375 N N . ARG A 1 173 ? 9.633 -17.960 -10.564 1.00 88.06 173 ARG A N 1
ATOM 1376 C CA . ARG A 1 173 ? 9.516 -16.505 -10.642 1.00 88.06 173 ARG A CA 1
ATOM 1377 C C . ARG A 1 173 ? 8.293 -16.139 -11.466 1.00 88.06 173 ARG A C 1
ATOM 1379 O O . ARG A 1 173 ? 8.185 -16.518 -12.633 1.00 88.06 173 ARG A O 1
ATOM 1386 N N . PHE A 1 174 ? 7.396 -15.375 -10.867 1.00 88.12 174 PHE A N 1
ATOM 1387 C CA . PHE A 1 174 ? 6.179 -14.905 -11.499 1.00 88.12 174 PHE A CA 1
ATOM 1388 C C . PHE A 1 174 ? 5.976 -13.425 -11.199 1.00 88.12 174 PHE A C 1
ATOM 1390 O O . PHE A 1 174 ? 6.036 -12.988 -10.057 1.00 88.12 174 PHE A O 1
ATOM 1397 N N . ALA A 1 175 ? 5.701 -12.662 -12.248 1.00 89.62 175 ALA A N 1
ATOM 1398 C CA . ALA A 1 175 ? 5.333 -11.264 -12.144 1.00 89.62 175 ALA A CA 1
ATOM 1399 C C . ALA A 1 175 ? 4.188 -11.014 -13.122 1.00 89.62 175 ALA A C 1
ATOM 1401 O O . ALA A 1 175 ? 4.343 -11.203 -14.338 1.00 89.62 175 ALA A O 1
ATOM 1402 N N . SER A 1 176 ? 3.042 -10.634 -12.566 1.00 92.75 176 SER A N 1
ATOM 1403 C CA . SER A 1 176 ? 1.840 -10.299 -13.318 1.00 92.75 176 SER A CA 1
ATOM 1404 C C . SER A 1 176 ? 2.094 -9.089 -14.234 1.00 92.75 176 SER A C 1
ATOM 1406 O O . SER A 1 176 ? 2.969 -8.265 -13.941 1.00 92.75 176 SER A O 1
ATOM 1408 N N . PRO A 1 177 ? 1.363 -8.960 -15.357 1.00 91.50 177 PRO A N 1
ATOM 1409 C CA . PRO A 1 177 ? 1.450 -7.773 -16.205 1.00 91.50 177 PRO A CA 1
ATOM 1410 C C . PRO A 1 177 ? 1.169 -6.486 -15.426 1.00 91.50 177 PRO A C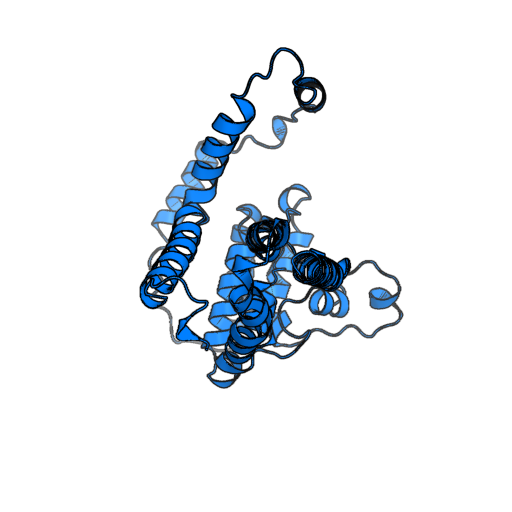 1
ATOM 1412 O O . PRO A 1 177 ? 1.903 -5.513 -15.568 1.00 91.50 177 PRO A O 1
ATOM 1415 N N . GLU A 1 178 ? 0.178 -6.516 -14.532 1.00 92.94 178 GLU A N 1
ATOM 1416 C CA . GLU A 1 178 ? -0.240 -5.341 -13.770 1.00 92.94 178 GLU A CA 1
ATOM 1417 C C . GLU A 1 178 ? 0.857 -4.874 -12.800 1.00 92.94 178 GLU A C 1
ATOM 1419 O O . GLU A 1 178 ? 1.104 -3.676 -12.683 1.00 92.94 178 GLU A O 1
ATOM 1424 N N . TYR A 1 179 ? 1.591 -5.798 -12.172 1.00 92.69 179 TYR A N 1
ATOM 1425 C CA . TYR A 1 179 ? 2.744 -5.449 -11.338 1.00 92.69 179 TYR A CA 1
ATOM 1426 C C . TYR A 1 179 ? 3.909 -4.896 -12.174 1.00 92.69 179 TYR A C 1
ATOM 1428 O O . TYR A 1 179 ? 4.515 -3.886 -11.810 1.00 92.69 179 TYR A O 1
ATOM 1436 N N . LYS A 1 180 ? 4.207 -5.533 -13.318 1.00 90.19 180 LYS A N 1
ATOM 1437 C CA . LYS A 1 180 ? 5.308 -5.142 -14.220 1.00 90.19 180 LYS A CA 1
ATOM 1438 C C . LYS A 1 180 ? 5.156 -3.741 -14.789 1.00 90.19 180 LYS A C 1
ATOM 1440 O O . LYS A 1 180 ? 6.151 -3.042 -14.944 1.00 90.19 180 LYS A O 1
ATOM 1445 N N . GLU A 1 181 ? 3.933 -3.364 -15.135 1.00 88.19 181 GLU A N 1
ATOM 1446 C CA . GLU A 1 181 ? 3.637 -2.074 -15.760 1.00 88.19 181 GLU A CA 1
ATOM 1447 C C . GLU A 1 181 ? 3.580 -0.917 -14.755 1.00 88.19 181 GLU A C 1
ATOM 1449 O O . GLU A 1 181 ? 3.640 0.238 -15.168 1.00 88.19 181 GLU A O 1
ATOM 1454 N N . ASN A 1 182 ? 3.503 -1.225 -13.457 1.00 91.19 182 ASN A N 1
ATOM 1455 C CA . ASN A 1 182 ? 3.413 -0.245 -12.379 1.00 91.19 182 ASN A CA 1
ATOM 1456 C C . ASN A 1 182 ? 4.641 -0.377 -11.455 1.00 91.19 182 ASN A C 1
ATOM 1458 O O . ASN A 1 182 ? 5.754 0.014 -11.807 1.00 91.19 182 ASN A O 1
ATOM 1462 N N . HIS A 1 183 ? 4.483 -1.012 -10.297 1.00 91.75 183 HIS A N 1
ATOM 1463 C CA . HIS A 1 183 ? 5.447 -0.931 -9.199 1.00 91.75 183 HIS A CA 1
ATOM 1464 C C . HIS A 1 183 ? 6.811 -1.599 -9.420 1.00 91.75 183 HIS A C 1
ATOM 1466 O O . HIS A 1 183 ? 7.728 -1.355 -8.630 1.00 91.75 183 HIS A O 1
ATOM 1472 N N . VAL A 1 184 ? 6.992 -2.428 -10.455 1.00 92.50 184 VAL A N 1
ATOM 1473 C CA . VAL A 1 184 ? 8.296 -3.063 -10.726 1.00 92.50 184 VAL A CA 1
ATOM 1474 C C . VAL A 1 184 ? 9.394 -2.031 -10.961 1.00 92.50 184 VAL A C 1
ATOM 1476 O O . VAL A 1 184 ? 10.467 -2.161 -10.375 1.00 92.50 184 VAL A O 1
ATOM 1479 N N . LEU A 1 185 ? 9.141 -0.990 -11.762 1.00 91.19 185 LEU A N 1
ATOM 1480 C CA . LEU A 1 185 ? 10.164 0.024 -12.049 1.00 91.19 185 LEU A CA 1
ATOM 1481 C C . LEU A 1 185 ? 10.613 0.739 -10.778 1.00 91.19 185 LEU A C 1
ATOM 1483 O O . LEU A 1 185 ? 11.799 0.983 -10.585 1.00 91.19 185 LEU A O 1
ATOM 1487 N N . LEU A 1 186 ? 9.674 1.023 -9.885 1.00 92.00 186 LEU A N 1
ATOM 1488 C CA . LEU A 1 186 ? 9.948 1.683 -8.621 1.00 92.00 186 LEU A CA 1
ATOM 1489 C C . LEU A 1 186 ? 10.805 0.811 -7.694 1.00 92.00 186 LEU A C 1
ATOM 1491 O O . LEU A 1 186 ? 11.753 1.311 -7.086 1.00 92.00 186 LEU A O 1
ATOM 1495 N N . ILE A 1 187 ? 10.547 -0.499 -7.649 1.00 92.00 187 ILE A N 1
ATOM 1496 C CA . ILE A 1 187 ? 11.403 -1.459 -6.938 1.00 92.00 187 ILE A CA 1
ATOM 1497 C C . ILE A 1 187 ? 12.797 -1.535 -7.567 1.00 92.00 187 ILE A C 1
ATOM 1499 O O . ILE A 1 187 ? 13.791 -1.470 -6.843 1.00 92.00 187 ILE A O 1
ATOM 1503 N N . GLU A 1 188 ? 12.888 -1.651 -8.892 1.00 91.75 188 GLU A N 1
ATOM 1504 C CA . GLU A 1 188 ? 14.171 -1.726 -9.593 1.00 91.75 188 GLU A CA 1
ATOM 1505 C C . GLU A 1 188 ? 15.024 -0.481 -9.368 1.00 91.75 188 GLU A C 1
ATOM 1507 O O . GLU A 1 188 ? 16.202 -0.601 -9.035 1.00 91.75 188 GLU A O 1
ATOM 1512 N N . GLU A 1 189 ? 14.446 0.707 -9.537 1.00 92.56 189 GLU A N 1
ATOM 1513 C CA . GLU A 1 189 ? 15.170 1.963 -9.358 1.00 92.56 189 GLU A CA 1
ATOM 1514 C C . GLU A 1 189 ? 15.536 2.186 -7.890 1.00 92.56 189 GLU A C 1
ATOM 1516 O O . GLU A 1 189 ? 16.653 2.621 -7.612 1.00 92.56 189 GLU A O 1
ATOM 1521 N N . ARG A 1 190 ? 14.679 1.791 -6.936 1.00 90.50 190 ARG A N 1
ATOM 1522 C CA . ARG A 1 190 ? 15.044 1.785 -5.513 1.00 90.50 190 ARG A CA 1
ATOM 1523 C C . ARG A 1 190 ? 16.245 0.881 -5.246 1.00 90.50 190 ARG A C 1
ATOM 1525 O O . ARG A 1 190 ? 17.149 1.317 -4.552 1.00 90.50 190 ARG A O 1
ATOM 1532 N N . ILE A 1 191 ? 16.275 -0.343 -5.783 1.00 89.19 191 ILE A N 1
ATOM 1533 C CA . ILE A 1 191 ? 17.379 -1.297 -5.564 1.00 89.19 191 ILE A CA 1
ATOM 1534 C C . ILE A 1 191 ? 18.677 -0.822 -6.234 1.00 89.19 191 ILE A C 1
ATOM 1536 O O . ILE A 1 191 ? 19.750 -0.988 -5.658 1.00 89.19 191 ILE A O 1
ATOM 1540 N N . LYS A 1 192 ? 18.596 -0.230 -7.431 1.00 89.12 192 LYS A N 1
ATOM 1541 C CA . LYS A 1 192 ? 19.768 0.305 -8.148 1.00 89.12 192 LYS A CA 1
ATOM 1542 C C . LYS A 1 192 ? 20.335 1.579 -7.519 1.00 89.12 192 LYS A C 1
ATOM 1544 O O . LYS A 1 192 ? 21.492 1.895 -7.774 1.00 89.12 192 LYS A O 1
ATOM 1549 N N . SER A 1 193 ? 19.521 2.318 -6.769 1.00 88.06 193 SER A N 1
ATOM 1550 C CA . SER A 1 193 ? 19.939 3.551 -6.100 1.00 88.06 193 SER A CA 1
ATOM 1551 C C . SER A 1 193 ? 20.856 3.266 -4.909 1.00 88.06 193 SER A C 1
ATOM 1553 O O . SER A 1 193 ? 20.931 2.143 -4.407 1.00 88.06 193 SER A O 1
ATOM 1555 N N . ASP A 1 194 ? 21.539 4.302 -4.429 1.00 87.56 194 ASP A N 1
ATOM 1556 C CA . ASP A 1 194 ? 22.371 4.202 -3.234 1.00 87.56 194 ASP A CA 1
ATOM 1557 C C . ASP A 1 194 ? 21.549 3.840 -1.989 1.00 87.56 194 ASP A C 1
ATOM 1559 O O . ASP A 1 194 ? 20.341 4.083 -1.906 1.00 87.56 194 ASP A O 1
ATOM 1563 N N . LYS A 1 195 ? 22.223 3.270 -0.981 1.00 86.00 195 LYS A N 1
ATOM 1564 C CA . LYS A 1 195 ? 21.588 2.798 0.265 1.00 86.00 195 LYS A CA 1
ATOM 1565 C C . LYS A 1 195 ? 20.800 3.889 0.996 1.00 86.00 195 LYS A C 1
ATOM 1567 O O . LYS A 1 195 ? 19.875 3.566 1.734 1.00 86.00 195 LYS A O 1
ATOM 1572 N N . GLU A 1 196 ? 21.135 5.159 0.792 1.00 84.31 196 GLU A N 1
ATOM 1573 C CA . GLU A 1 196 ? 20.390 6.292 1.353 1.00 84.31 196 GLU A CA 1
ATOM 1574 C C . GLU A 1 196 ? 18.949 6.392 0.817 1.00 84.31 196 GLU A C 1
ATOM 1576 O O . GLU A 1 196 ? 18.046 6.812 1.540 1.00 84.31 196 GLU A O 1
ATOM 1581 N N . TYR A 1 197 ? 18.687 5.897 -0.398 1.00 83.88 197 TYR A N 1
ATOM 1582 C CA . TYR A 1 197 ? 17.357 5.894 -1.016 1.00 83.88 197 TYR A CA 1
ATOM 1583 C C . TYR A 1 197 ? 16.540 4.635 -0.700 1.00 83.88 197 TYR A C 1
ATOM 1585 O O . TYR A 1 197 ? 15.392 4.519 -1.140 1.00 83.88 197 TYR A O 1
ATOM 1593 N N . TYR A 1 198 ? 17.069 3.712 0.115 1.00 84.06 198 TYR A N 1
ATOM 1594 C CA . TYR A 1 198 ? 16.370 2.495 0.558 1.00 84.06 198 TYR A CA 1
ATOM 1595 C C . TYR A 1 198 ? 15.314 2.771 1.649 1.00 84.06 198 TYR A C 1
ATOM 1597 O O . TYR A 1 198 ? 14.860 1.852 2.333 1.00 84.06 198 TYR A O 1
ATOM 1605 N N . SER A 1 199 ? 14.873 4.020 1.792 1.00 85.25 199 SER A N 1
ATOM 1606 C CA . SER A 1 199 ? 13.817 4.433 2.716 1.00 85.25 199 SER A CA 1
ATOM 1607 C C . SER A 1 199 ? 12.474 3.742 2.432 1.00 85.25 199 SER A C 1
ATOM 1609 O O . SER A 1 199 ? 12.153 3.408 1.286 1.00 85.25 199 SER A O 1
ATOM 1611 N N . THR A 1 200 ? 11.654 3.581 3.476 1.00 84.06 200 THR A N 1
ATOM 1612 C CA . THR A 1 200 ? 10.244 3.160 3.372 1.00 84.06 200 THR A CA 1
ATOM 1613 C C . THR A 1 200 ? 9.403 4.165 2.587 1.00 84.06 200 THR A C 1
ATOM 1615 O O . THR A 1 200 ? 8.421 3.782 1.958 1.00 84.06 200 THR A O 1
ATOM 1618 N N . ALA A 1 201 ? 9.821 5.434 2.536 1.00 86.75 201 ALA A N 1
ATOM 1619 C CA . ALA A 1 201 ? 9.195 6.463 1.705 1.00 86.75 201 ALA A CA 1
ATOM 1620 C C . ALA A 1 201 ? 9.290 6.156 0.197 1.00 86.75 201 ALA A C 1
ATOM 1622 O O . ALA A 1 201 ? 8.440 6.582 -0.581 1.00 86.75 201 ALA A O 1
ATOM 1623 N N . ASN A 1 202 ? 10.285 5.364 -0.212 1.00 88.75 202 ASN A N 1
ATOM 1624 C CA . ASN A 1 202 ? 10.452 4.893 -1.586 1.00 88.75 202 ASN A CA 1
ATOM 1625 C C . ASN A 1 202 ? 9.924 3.485 -1.819 1.00 88.75 202 ASN A C 1
ATOM 1627 O O . ASN A 1 202 ? 10.076 2.958 -2.916 1.00 88.75 202 ASN A O 1
ATOM 1631 N N . PHE A 1 203 ? 9.358 2.844 -0.803 1.00 89.38 203 PHE A N 1
ATOM 1632 C CA . PHE A 1 203 ? 8.827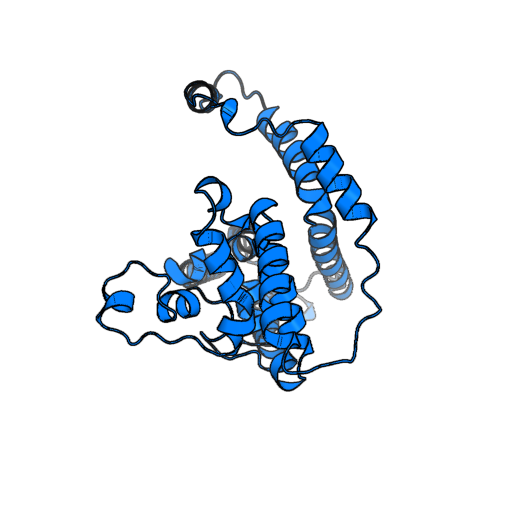 1.504 -0.951 1.00 89.38 203 PHE A CA 1
ATOM 1633 C C . PHE A 1 203 ? 7.350 1.607 -1.384 1.00 89.38 203 PHE A C 1
ATOM 1635 O O . PHE A 1 203 ? 6.595 2.378 -0.784 1.00 89.38 203 PHE A O 1
ATOM 1642 N N . PRO A 1 204 ? 6.930 0.910 -2.462 1.00 89.88 204 PRO A N 1
ATOM 1643 C CA . PRO A 1 204 ? 5.594 1.071 -3.047 1.00 89.88 204 PRO A CA 1
ATOM 1644 C C . PRO A 1 204 ? 4.503 0.381 -2.220 1.00 89.88 204 PRO A C 1
ATOM 1646 O O . PRO A 1 204 ? 3.311 0.499 -2.516 1.00 89.88 204 PRO A O 1
ATOM 1649 N N . ASP A 1 205 ? 4.917 -0.344 -1.184 1.00 87.69 205 ASP A N 1
ATOM 1650 C CA . ASP A 1 205 ? 4.059 -1.083 -0.287 1.00 87.69 205 ASP A CA 1
ATOM 1651 C C . ASP A 1 205 ? 3.133 -0.121 0.469 1.00 87.69 205 ASP A C 1
ATOM 1653 O O . ASP A 1 205 ? 3.546 0.829 1.120 1.00 87.69 205 ASP A O 1
ATOM 1657 N N . SER A 1 206 ? 1.829 -0.311 0.394 1.00 89.12 206 SER A N 1
ATOM 1658 C CA . SER A 1 206 ? 0.934 0.293 1.377 1.00 89.12 206 SER A CA 1
ATOM 1659 C C . SER A 1 206 ? -0.341 -0.511 1.420 1.00 89.12 206 SER A C 1
ATOM 1661 O O . SER A 1 206 ? -0.758 -1.097 0.416 1.00 89.12 206 SER A O 1
ATOM 1663 N N . PHE A 1 207 ? -0.967 -0.536 2.589 1.00 90.00 207 PHE A N 1
ATOM 1664 C CA . PHE A 1 207 ? -2.252 -1.195 2.753 1.00 90.00 207 PHE A CA 1
ATOM 1665 C C . PHE A 1 207 ? -3.302 -0.582 1.818 1.00 90.00 207 PHE A C 1
ATOM 1667 O O . PHE A 1 207 ? -4.099 -1.294 1.215 1.00 90.00 207 PHE A O 1
ATOM 1674 N N . TYR A 1 208 ? -3.251 0.740 1.622 1.00 91.00 208 TYR A N 1
ATOM 1675 C CA . TYR A 1 208 ? -4.144 1.433 0.699 1.00 91.00 208 TYR A CA 1
ATOM 1676 C C . TYR A 1 208 ? -3.903 1.018 -0.755 1.00 91.00 208 TYR A C 1
ATOM 1678 O O . TYR A 1 208 ? -4.865 0.679 -1.441 1.00 91.00 208 TYR A O 1
ATOM 1686 N N . ASN A 1 209 ? -2.648 0.970 -1.215 1.00 92.25 209 ASN A N 1
ATOM 1687 C CA . ASN A 1 209 ? -2.331 0.508 -2.572 1.00 92.25 209 ASN A CA 1
ATOM 1688 C C . ASN A 1 209 ? -2.768 -0.939 -2.784 1.00 92.25 209 ASN A C 1
ATOM 1690 O O . ASN A 1 209 ? -3.253 -1.259 -3.860 1.00 92.25 209 ASN A O 1
ATOM 1694 N N . GLN A 1 210 ? -2.674 -1.798 -1.766 1.00 91.94 210 GLN A N 1
ATOM 1695 C CA . GLN A 1 210 ? -3.177 -3.165 -1.874 1.00 91.94 210 GLN A CA 1
ATOM 1696 C C . GLN A 1 210 ? -4.701 -3.203 -1.955 1.00 91.94 210 GLN A C 1
ATOM 1698 O O . GLN A 1 210 ? -5.230 -3.831 -2.867 1.00 91.94 210 GLN A O 1
ATOM 1703 N N . ILE A 1 211 ? -5.417 -2.552 -1.031 1.00 93.75 211 ILE A N 1
ATOM 1704 C CA . ILE A 1 211 ? -6.886 -2.540 -1.058 1.00 93.75 211 ILE A CA 1
ATOM 1705 C C . ILE A 1 211 ? -7.376 -2.055 -2.420 1.00 93.75 211 ILE A C 1
ATOM 1707 O O . ILE A 1 211 ? -8.187 -2.720 -3.060 1.00 93.75 211 ILE A O 1
ATOM 1711 N N . PHE A 1 212 ? -6.861 -0.918 -2.877 1.00 95.62 212 PHE A N 1
ATOM 1712 C CA . PHE A 1 212 ? -7.303 -0.316 -4.123 1.00 95.62 212 PHE A CA 1
ATOM 1713 C C . PHE A 1 212 ? -6.769 -1.071 -5.342 1.00 95.62 212 PHE A C 1
ATOM 1715 O O . PHE A 1 212 ? -7.550 -1.458 -6.199 1.00 95.62 212 PHE A O 1
ATOM 1722 N N . GLY A 1 213 ? -5.470 -1.334 -5.420 1.00 94.50 213 GLY A N 1
ATOM 1723 C CA . GLY A 1 213 ? -4.836 -1.973 -6.572 1.00 94.50 213 GLY A CA 1
ATOM 1724 C C . GLY A 1 213 ? -5.208 -3.443 -6.758 1.00 94.50 213 GLY A C 1
ATOM 1725 O O . GLY A 1 213 ? -5.401 -3.878 -7.891 1.00 94.50 213 GLY A O 1
ATOM 1726 N N . GLU A 1 214 ? -5.356 -4.217 -5.679 1.00 95.06 214 GLU A N 1
ATOM 1727 C CA . GLU A 1 214 ? -5.670 -5.651 -5.767 1.00 95.06 214 GLU A CA 1
ATOM 1728 C C . GLU A 1 214 ? -7.171 -5.944 -5.707 1.00 95.06 214 GLU A C 1
ATOM 1730 O O . GLU A 1 214 ? -7.614 -6.850 -6.407 1.00 95.06 214 GLU A O 1
ATOM 1735 N N . TYR A 1 215 ? -7.956 -5.187 -4.932 1.00 96.31 215 TYR A N 1
ATOM 1736 C CA . TYR A 1 215 ? -9.385 -5.477 -4.720 1.00 96.31 215 TYR A CA 1
ATOM 1737 C C . TYR A 1 215 ? -10.342 -4.407 -5.267 1.00 96.31 215 TYR A C 1
ATOM 1739 O O . TYR A 1 215 ? -11.564 -4.579 -5.204 1.00 96.31 215 TYR A O 1
ATOM 1747 N N . GLY A 1 216 ? -9.815 -3.303 -5.799 1.00 97.19 216 GLY A N 1
ATOM 1748 C CA . GLY A 1 216 ? -10.610 -2.225 -6.372 1.00 97.19 216 GLY A CA 1
ATOM 1749 C C . GLY A 1 216 ? -11.481 -1.493 -5.353 1.00 97.19 216 GLY A C 1
ATOM 1750 O O . GLY A 1 216 ? -11.358 -1.622 -4.130 1.00 97.19 216 GLY A O 1
ATOM 1751 N N . ILE A 1 217 ? -12.410 -0.697 -5.877 1.00 97.19 217 ILE A N 1
ATOM 1752 C CA . ILE A 1 217 ? -13.364 0.058 -5.060 1.00 97.19 217 ILE A CA 1
ATOM 1753 C C . ILE A 1 217 ? -14.319 -0.878 -4.319 1.00 97.19 217 ILE A C 1
ATOM 1755 O O . ILE A 1 217 ? -14.694 -0.577 -3.187 1.00 97.19 217 ILE A O 1
ATOM 1759 N N . LEU A 1 218 ? -14.704 -2.013 -4.912 1.00 97.19 218 LEU A N 1
ATOM 1760 C CA . LEU A 1 218 ? -15.608 -2.947 -4.245 1.00 97.19 218 LEU A CA 1
ATOM 1761 C C . LEU A 1 218 ? -14.947 -3.551 -3.003 1.00 97.19 218 LEU A C 1
ATOM 1763 O O . LEU A 1 218 ? -15.562 -3.566 -1.939 1.00 97.19 218 LEU A O 1
ATOM 1767 N N . GLY A 1 219 ? -13.683 -3.969 -3.108 1.00 96.19 219 GLY A N 1
ATOM 1768 C CA . GLY A 1 219 ? -12.906 -4.427 -1.959 1.00 96.19 219 GLY A CA 1
ATOM 1769 C C . GLY A 1 219 ? -12.774 -3.362 -0.875 1.00 96.19 219 GLY A C 1
ATOM 1770 O O . GLY A 1 219 ? -13.020 -3.647 0.296 1.00 96.19 219 GLY A O 1
ATOM 1771 N N . ALA A 1 220 ? -12.476 -2.119 -1.264 1.00 95.81 220 ALA A N 1
ATOM 1772 C CA . ALA A 1 220 ? -12.406 -0.994 -0.332 1.00 95.81 220 ALA A CA 1
ATOM 1773 C C . ALA A 1 220 ? -13.739 -0.755 0.398 1.00 95.81 220 ALA A C 1
ATOM 1775 O O . ALA A 1 220 ? -13.761 -0.590 1.617 1.00 95.81 220 ALA A O 1
ATOM 1776 N N . ILE A 1 221 ? -14.859 -0.783 -0.330 1.00 96.75 221 ILE A N 1
ATOM 1777 C CA . ILE A 1 221 ? -16.212 -0.654 0.224 1.00 96.75 221 ILE A CA 1
ATOM 1778 C C . ILE A 1 221 ? -16.489 -1.788 1.212 1.00 96.75 221 ILE A C 1
ATOM 1780 O O . ILE A 1 221 ? -16.899 -1.522 2.340 1.00 96.75 221 ILE A O 1
ATOM 1784 N N . LEU A 1 222 ? -16.238 -3.042 0.830 1.00 96.50 222 LEU A N 1
ATOM 1785 C CA . LEU A 1 222 ? -16.457 -4.192 1.708 1.00 96.50 222 LEU A CA 1
ATOM 1786 C C . LEU A 1 222 ? -15.610 -4.092 2.982 1.00 96.50 222 LEU A C 1
ATOM 1788 O O . LEU A 1 222 ? -16.138 -4.278 4.078 1.00 96.50 222 LEU A O 1
ATOM 1792 N N . PHE A 1 223 ? -14.337 -3.718 2.858 1.00 94.19 223 PHE A N 1
ATOM 1793 C CA . PHE A 1 223 ? -13.463 -3.485 4.003 1.00 94.19 223 PHE A CA 1
ATOM 1794 C C . PHE A 1 223 ? -14.015 -2.384 4.923 1.00 94.19 223 PHE A C 1
ATOM 1796 O O . PHE A 1 223 ? -14.152 -2.583 6.129 1.00 94.19 223 PHE A O 1
ATOM 1803 N N . VAL A 1 224 ? -14.419 -1.237 4.375 1.00 93.50 224 VAL A N 1
ATOM 1804 C CA . VAL A 1 224 ? -14.955 -0.134 5.186 1.00 93.50 224 VAL A CA 1
ATOM 1805 C C . VAL A 1 224 ? -16.280 -0.508 5.856 1.00 93.50 224 VAL A C 1
ATOM 1807 O O . VAL A 1 224 ? -16.454 -0.246 7.043 1.00 93.50 224 VAL A O 1
ATOM 1810 N N . PHE A 1 225 ? -17.222 -1.133 5.149 1.00 94.88 225 PHE A N 1
ATOM 1811 C CA . PHE A 1 225 ? -18.545 -1.426 5.712 1.00 94.88 225 PHE A CA 1
ATOM 1812 C C . PHE A 1 225 ? -18.544 -2.604 6.683 1.00 94.88 225 PHE A C 1
ATOM 1814 O O . PHE A 1 225 ? -19.194 -2.522 7.728 1.00 94.88 225 PHE A O 1
ATOM 1821 N N . PHE A 1 226 ? -17.846 -3.689 6.349 1.00 95.69 226 PHE A N 1
ATOM 1822 C CA . PHE A 1 226 ? -17.863 -4.900 7.165 1.00 95.69 226 PHE A CA 1
ATOM 1823 C C . PHE A 1 226 ? -16.791 -4.881 8.243 1.00 95.69 226 PHE A C 1
ATOM 1825 O O . PHE A 1 226 ? -17.115 -5.159 9.391 1.00 95.69 226 PHE A O 1
ATOM 1832 N N . TYR A 1 227 ? -15.550 -4.519 7.914 1.00 92.88 227 TYR A N 1
ATOM 1833 C CA . TYR A 1 227 ? -14.461 -4.538 8.890 1.00 92.88 227 TYR A CA 1
ATOM 1834 C C . TYR A 1 227 ? -14.476 -3.275 9.755 1.00 92.88 227 TYR A C 1
ATOM 1836 O O . TYR A 1 227 ? -14.753 -3.339 10.951 1.00 92.88 227 TYR A O 1
ATOM 1844 N N . ILE A 1 228 ? -14.283 -2.097 9.154 1.00 91.75 228 ILE A N 1
ATOM 1845 C CA . ILE A 1 228 ? -14.252 -0.836 9.916 1.00 91.75 228 ILE A CA 1
ATOM 1846 C C . ILE A 1 228 ? -15.628 -0.539 10.532 1.00 91.75 228 ILE A C 1
ATOM 1848 O O . ILE A 1 228 ? -15.730 -0.196 11.709 1.00 91.75 228 ILE A O 1
ATOM 1852 N N . GLY A 1 229 ? -16.707 -0.741 9.774 1.00 92.88 229 GLY A N 1
ATOM 1853 C CA . GLY A 1 229 ? -18.078 -0.509 10.226 1.00 92.88 229 GLY A CA 1
ATOM 1854 C C . GLY A 1 229 ? -18.502 -1.385 11.409 1.00 92.88 229 GLY A C 1
ATOM 1855 O O . GLY A 1 229 ? -19.282 -0.925 12.247 1.00 92.88 229 GLY A O 1
ATOM 1856 N N . TYR A 1 230 ? -17.973 -2.608 11.528 1.00 94.62 230 TYR A N 1
ATOM 1857 C CA . TYR A 1 230 ? -18.215 -3.481 12.682 1.00 94.62 230 TYR A CA 1
ATOM 1858 C C . TYR A 1 230 ? -17.704 -2.855 13.984 1.00 94.62 230 TYR A C 1
ATOM 1860 O O . TYR A 1 230 ? -18.453 -2.780 14.962 1.00 94.62 230 TYR A O 1
ATOM 1868 N N . PHE A 1 231 ? -16.473 -2.339 13.978 1.00 93.06 231 PHE A N 1
ATOM 1869 C CA . PHE A 1 231 ? -15.878 -1.694 15.149 1.00 93.06 231 PHE A CA 1
ATOM 1870 C C . PHE A 1 231 ? -16.452 -0.295 15.396 1.00 93.06 231 PHE A C 1
ATOM 1872 O O . PHE A 1 231 ? -16.766 0.042 16.536 1.00 93.06 231 PHE A O 1
ATOM 1879 N N . LEU A 1 232 ? -16.705 0.495 14.344 1.00 89.75 232 LEU A N 1
ATOM 1880 C CA . LEU A 1 232 ? -17.303 1.830 14.477 1.00 89.75 232 LEU A CA 1
ATOM 1881 C C . LEU A 1 232 ? -18.704 1.797 15.097 1.00 89.75 232 LEU A C 1
ATOM 1883 O O . LEU A 1 232 ? -19.039 2.658 15.909 1.00 89.75 232 LEU A O 1
ATOM 1887 N N . LYS A 1 233 ? -19.523 0.782 14.785 1.00 92.88 233 LYS A N 1
ATOM 1888 C CA . LYS A 1 233 ? -20.834 0.599 15.440 1.00 92.88 233 LYS A CA 1
ATOM 1889 C C . LYS A 1 233 ? -20.728 0.407 16.955 1.00 92.88 233 LYS A C 1
ATOM 1891 O O . LYS A 1 233 ? -21.718 0.597 17.657 1.00 92.88 233 LYS A O 1
ATOM 1896 N N . ARG A 1 234 ? -19.552 0.027 17.454 1.00 93.31 234 ARG A N 1
ATOM 1897 C CA . ARG A 1 234 ? -19.269 -0.250 18.865 1.00 93.31 234 ARG A CA 1
ATOM 1898 C C . ARG A 1 234 ? -18.206 0.685 19.431 1.00 93.31 234 ARG A C 1
ATOM 1900 O O . ARG A 1 234 ? -17.647 0.391 20.475 1.00 93.31 234 ARG A O 1
ATOM 1907 N N . ILE A 1 235 ? -17.976 1.828 18.784 1.00 91.81 235 ILE A N 1
ATOM 1908 C CA . ILE A 1 235 ? -16.932 2.780 19.179 1.00 91.81 235 ILE A CA 1
ATOM 1909 C C . ILE A 1 235 ? -17.075 3.269 20.624 1.00 91.81 235 ILE A C 1
ATOM 1911 O O . ILE A 1 235 ? -16.076 3.505 21.283 1.00 91.81 235 ILE A O 1
ATOM 1915 N N . HIS A 1 236 ? -18.306 3.353 21.140 1.00 89.94 236 HIS A N 1
ATOM 1916 C CA . HIS A 1 236 ? -18.579 3.748 22.526 1.00 89.94 236 HIS A CA 1
ATOM 1917 C C . HIS A 1 236 ? -18.090 2.731 23.565 1.00 89.94 236 HIS A C 1
ATOM 1919 O O . HIS A 1 236 ? -17.952 3.102 24.722 1.00 89.94 236 HIS A O 1
ATOM 1925 N N . LYS A 1 237 ? -17.859 1.478 23.152 1.00 91.75 237 LYS A N 1
ATOM 1926 C CA . LYS A 1 237 ? -17.311 0.405 23.990 1.00 91.75 237 LYS A CA 1
ATOM 1927 C C . LYS A 1 237 ? -15.799 0.241 23.841 1.00 91.75 237 LYS A C 1
ATOM 1929 O O . LYS A 1 237 ? -15.198 -0.562 24.538 1.00 91.75 237 LYS A O 1
ATOM 1934 N N . LEU A 1 238 ? -15.187 0.927 22.875 1.00 91.31 238 LEU A N 1
ATOM 1935 C CA . LEU A 1 238 ? -13.752 0.828 22.644 1.00 91.31 238 LEU A CA 1
ATOM 1936 C C . LEU A 1 238 ? -13.040 1.822 23.556 1.00 91.31 238 LEU A C 1
ATOM 1938 O O . LEU A 1 238 ? -13.257 3.031 23.446 1.00 91.31 238 LEU A O 1
ATOM 1942 N N . THR A 1 239 ? -12.165 1.319 24.421 1.00 92.38 239 THR A N 1
ATOM 1943 C CA . THR A 1 239 ? -11.298 2.149 25.255 1.00 92.38 239 THR A CA 1
ATOM 1944 C C . THR A 1 239 ? -9.972 2.371 24.529 1.00 92.38 239 THR A C 1
ATOM 1946 O O . THR A 1 239 ? -9.817 3.321 23.755 1.00 92.38 239 THR A O 1
ATOM 1949 N N . TYR A 1 240 ? -9.010 1.468 24.695 1.00 93.06 240 TYR A N 1
ATOM 1950 C CA . TYR A 1 240 ? -7.725 1.522 24.005 1.00 93.06 240 TYR A CA 1
ATOM 1951 C C . TYR A 1 240 ? -7.841 1.159 22.518 1.00 93.06 240 TYR A C 1
ATOM 1953 O O . TYR A 1 240 ? -7.005 1.587 21.720 1.00 93.06 240 TYR A O 1
ATOM 1961 N N . GLY A 1 241 ? -8.893 0.446 22.109 1.00 92.25 241 GLY A N 1
ATOM 1962 C CA . GLY A 1 241 ? -9.130 0.061 20.723 1.00 92.25 241 GLY A CA 1
ATOM 1963 C C . GLY A 1 241 ? -9.309 1.247 19.777 1.00 92.25 241 GLY A C 1
ATOM 1964 O O . GLY A 1 241 ? -8.846 1.205 18.637 1.00 92.25 241 GLY A O 1
ATOM 1965 N N . LEU A 1 242 ? -9.890 2.355 20.253 1.00 91.06 242 LEU A N 1
ATOM 1966 C CA . LEU A 1 242 ? -9.988 3.583 19.462 1.00 91.06 242 LEU A CA 1
ATOM 1967 C C . LEU A 1 242 ? -8.600 4.157 19.143 1.00 91.06 242 LEU A C 1
ATOM 1969 O O . LEU A 1 242 ? -8.329 4.540 18.004 1.00 91.06 242 LEU A O 1
ATOM 1973 N N . TRP A 1 243 ? -7.705 4.180 20.131 1.00 92.19 243 TRP A N 1
ATOM 1974 C CA . TRP A 1 243 ? -6.332 4.648 19.945 1.00 92.19 243 TRP A CA 1
ATOM 1975 C C . TRP A 1 243 ? -5.543 3.733 19.011 1.00 92.19 243 TRP A C 1
ATOM 1977 O O . TRP A 1 243 ? -4.804 4.229 18.159 1.00 92.19 243 TRP A O 1
ATOM 1987 N N . LEU A 1 244 ? -5.761 2.417 19.098 1.00 91.75 244 LEU A N 1
ATOM 1988 C CA . LEU A 1 244 ? -5.187 1.457 18.155 1.00 91.75 244 LEU A CA 1
ATOM 1989 C C . LEU A 1 244 ? -5.627 1.747 16.713 1.00 91.75 244 LEU A C 1
ATOM 1991 O O . LEU A 1 244 ? -4.779 1.754 15.823 1.00 91.75 244 LEU A O 1
ATOM 1995 N N . PHE A 1 245 ? -6.901 2.077 16.470 1.00 88.25 245 PHE A N 1
ATOM 1996 C CA . PHE A 1 245 ? -7.372 2.486 15.139 1.00 88.25 245 PHE A CA 1
ATOM 1997 C C . PHE A 1 245 ? -6.720 3.775 14.637 1.00 88.25 245 PHE A C 1
ATOM 1999 O O . PHE A 1 245 ? -6.330 3.857 13.472 1.00 88.25 245 PHE A O 1
ATOM 2006 N N . VAL A 1 246 ? -6.588 4.785 15.498 1.00 88.81 246 VAL A N 1
ATOM 2007 C CA . VAL A 1 246 ? -5.951 6.057 15.123 1.00 88.81 246 VAL A CA 1
ATOM 2008 C C . VAL A 1 246 ? -4.485 5.843 14.746 1.00 88.81 246 VAL A C 1
ATOM 2010 O O . VAL A 1 246 ? -4.020 6.434 13.774 1.00 88.81 246 VAL A O 1
ATOM 2013 N N . ILE A 1 247 ? -3.772 4.975 15.469 1.00 89.50 247 ILE A N 1
ATOM 2014 C CA . ILE A 1 247 ? -2.380 4.611 15.166 1.00 89.50 247 ILE A CA 1
ATOM 2015 C C . ILE A 1 247 ? -2.305 3.748 13.901 1.00 89.50 247 ILE A C 1
ATOM 2017 O O . ILE A 1 247 ? -1.399 3.923 13.091 1.00 89.50 247 ILE A O 1
ATOM 2021 N N . LEU A 1 248 ? -3.268 2.856 13.679 1.00 87.69 248 LEU A N 1
ATOM 2022 C CA . LEU A 1 248 ? -3.302 1.985 12.508 1.00 87.69 248 LEU A CA 1
ATOM 2023 C C . LEU A 1 248 ? -3.298 2.768 11.191 1.00 87.69 248 LEU A C 1
ATOM 2025 O O . LEU A 1 248 ? -2.596 2.380 10.265 1.00 87.69 248 LEU A O 1
ATOM 2029 N N . LEU A 1 249 ? -4.047 3.870 11.094 1.00 87.12 249 LEU A N 1
ATOM 2030 C CA . LEU A 1 249 ? -4.212 4.628 9.845 1.00 87.12 249 LEU A CA 1
ATOM 2031 C C . LEU A 1 249 ? -2.894 5.127 9.213 1.00 87.12 249 LEU A C 1
ATOM 2033 O O . LEU A 1 249 ? -2.681 4.859 8.023 1.00 87.12 249 LEU A O 1
ATOM 2037 N N . PRO A 1 250 ? -1.997 5.834 9.934 1.00 86.88 250 PRO A N 1
ATOM 2038 C CA . PRO A 1 250 ? -0.701 6.223 9.386 1.00 86.88 250 PRO A CA 1
ATOM 2039 C C . PRO A 1 250 ? 0.223 5.019 9.179 1.00 86.88 250 PRO A C 1
ATOM 2041 O O . PRO A 1 250 ? 0.955 4.987 8.194 1.00 86.88 250 PRO A O 1
ATOM 2044 N N . PHE A 1 251 ? 0.169 3.995 10.036 1.00 86.56 251 PHE A N 1
ATOM 2045 C CA . PHE A 1 251 ? 0.984 2.789 9.849 1.00 86.56 251 PHE A CA 1
ATOM 2046 C C . PHE A 1 251 ? 0.597 2.018 8.582 1.00 86.56 251 PHE A C 1
ATOM 2048 O O . PHE A 1 251 ? 1.477 1.591 7.838 1.00 86.56 251 PHE A O 1
ATOM 2055 N N . ALA A 1 252 ? -0.701 1.919 8.290 1.00 86.62 252 ALA A N 1
ATOM 2056 C CA . ALA A 1 252 ? -1.245 1.326 7.073 1.00 86.62 252 ALA A CA 1
ATOM 2057 C C . ALA A 1 252 ? -0.782 2.070 5.805 1.00 86.62 252 ALA A C 1
ATOM 2059 O O . ALA A 1 252 ? -0.617 1.457 4.747 1.00 86.62 252 ALA A O 1
ATOM 2060 N N . HIS A 1 253 ? -0.520 3.381 5.909 1.00 85.06 253 HIS A N 1
ATOM 2061 C CA . HIS A 1 253 ? 0.135 4.139 4.843 1.00 85.06 253 HIS A CA 1
ATOM 2062 C C . HIS A 1 253 ? 1.624 3.791 4.731 1.00 85.06 253 HIS A C 1
ATOM 2064 O O . HIS A 1 253 ? 2.127 3.520 3.642 1.00 85.06 253 HIS A O 1
ATOM 2070 N N . LEU A 1 254 ? 2.337 3.831 5.859 1.00 82.31 254 LEU A N 1
ATOM 2071 C CA . LEU A 1 254 ? 3.796 3.826 5.888 1.00 82.31 254 LEU A CA 1
ATOM 2072 C C . LEU A 1 254 ? 4.408 2.488 5.515 1.00 82.31 254 LEU A C 1
ATOM 2074 O O . LEU A 1 254 ? 5.423 2.484 4.822 1.00 82.31 254 LEU A O 1
ATOM 2078 N N . SER A 1 255 ? 3.846 1.371 5.962 1.00 73.69 255 SER A N 1
ATOM 2079 C CA . SER A 1 255 ? 4.447 0.081 5.660 1.00 73.69 255 SER A CA 1
ATOM 2080 C C . SER A 1 255 ? 3.471 -1.070 5.770 1.00 73.69 255 SER A C 1
ATOM 2082 O O . SER A 1 255 ? 2.522 -1.088 6.552 1.00 73.69 255 SER A O 1
ATOM 2084 N N . TYR A 1 256 ? 3.794 -2.089 4.998 1.00 64.19 256 TYR A N 1
ATOM 2085 C CA . TYR A 1 256 ? 3.110 -3.356 4.902 1.00 64.19 256 TYR A CA 1
ATOM 2086 C C . TYR A 1 256 ? 3.569 -4.371 5.959 1.00 64.19 256 TYR A C 1
ATOM 2088 O O . TYR A 1 256 ? 3.519 -5.582 5.742 1.00 64.19 256 TYR A O 1
ATOM 2096 N N . ILE A 1 257 ? 3.989 -3.886 7.136 1.00 60.12 257 ILE A N 1
ATOM 2097 C CA . ILE A 1 257 ? 4.292 -4.729 8.306 1.00 60.12 257 ILE A CA 1
ATOM 2098 C C . ILE A 1 257 ? 3.072 -5.595 8.682 1.00 60.12 257 ILE A C 1
ATOM 2100 O O . ILE A 1 257 ? 3.224 -6.679 9.241 1.00 60.12 257 ILE A O 1
ATOM 2104 N N . PHE A 1 258 ? 1.864 -5.172 8.301 1.00 56.44 258 PHE A N 1
ATOM 2105 C CA . PHE A 1 258 ? 0.623 -5.914 8.516 1.00 56.44 258 PHE A CA 1
ATOM 2106 C C . PHE A 1 258 ? 0.588 -7.303 7.869 1.00 56.44 258 PHE A C 1
ATOM 2108 O O . PHE A 1 258 ? 0.022 -8.208 8.478 1.00 56.44 258 PHE A O 1
ATOM 2115 N N . ASP A 1 259 ? 1.220 -7.492 6.706 1.00 55.53 259 ASP A N 1
ATOM 2116 C CA . ASP A 1 259 ? 1.219 -8.782 5.997 1.00 55.53 259 ASP A CA 1
ATOM 2117 C C . ASP A 1 259 ? 2.360 -9.698 6.465 1.00 55.53 259 ASP A C 1
ATOM 2119 O O . ASP A 1 259 ? 2.188 -10.904 6.607 1.00 55.53 259 ASP A O 1
ATOM 2123 N N . THR A 1 260 ? 3.539 -9.140 6.769 1.00 60.69 260 THR A N 1
ATOM 2124 C CA . THR A 1 260 ? 4.706 -9.942 7.179 1.00 60.69 260 THR A CA 1
ATOM 2125 C C . THR A 1 260 ? 4.694 -10.352 8.649 1.00 60.69 260 THR A C 1
ATOM 2127 O O . THR A 1 260 ? 5.273 -11.386 8.976 1.00 60.69 260 THR A O 1
ATOM 2130 N N . MET A 1 261 ? 4.052 -9.576 9.529 1.00 57.31 261 MET A N 1
ATOM 2131 C CA . MET A 1 261 ? 4.046 -9.818 10.981 1.00 57.31 261 MET A CA 1
ATOM 2132 C C . MET A 1 261 ? 2.680 -10.256 11.528 1.00 57.31 261 MET A C 1
ATOM 2134 O O . MET A 1 261 ? 2.502 -10.291 12.743 1.00 57.31 261 MET A O 1
ATOM 2138 N N . CYS A 1 262 ? 1.704 -10.570 10.665 1.00 67.69 262 CYS A N 1
ATOM 2139 C CA . CYS A 1 262 ? 0.338 -10.918 11.081 1.00 67.69 262 CYS A CA 1
ATOM 2140 C C . CYS A 1 262 ? -0.272 -9.888 12.053 1.00 67.69 262 CYS A C 1
ATOM 2142 O O . CYS A 1 262 ? -1.042 -10.247 12.944 1.00 67.69 262 CYS A O 1
ATOM 2144 N N . VAL A 1 263 ? 0.076 -8.600 11.916 1.00 81.75 263 VAL A N 1
ATOM 2145 C CA . VAL A 1 263 ? -0.350 -7.568 12.880 1.00 81.75 263 VAL A CA 1
ATOM 2146 C C . VAL A 1 263 ? -1.865 -7.394 12.859 1.00 81.75 263 VAL A C 1
ATOM 2148 O O . VAL A 1 263 ? -2.440 -7.082 13.894 1.00 81.75 263 VAL A O 1
ATOM 2151 N N . MET A 1 264 ? -2.520 -7.642 11.718 1.00 84.75 264 MET A N 1
ATOM 2152 C CA . MET A 1 264 ? -3.980 -7.557 11.613 1.00 84.75 264 MET A CA 1
ATOM 2153 C C . MET A 1 264 ? -4.687 -8.545 12.555 1.00 84.75 264 MET A C 1
ATOM 2155 O O . MET A 1 264 ? -5.434 -8.066 13.399 1.00 84.75 264 MET A O 1
ATOM 2159 N N . PRO A 1 265 ? -4.399 -9.864 12.545 1.00 88.50 265 PRO A N 1
ATOM 2160 C CA . PRO A 1 265 ? -4.932 -10.783 13.553 1.00 88.50 265 PRO A CA 1
ATOM 2161 C C . PRO A 1 265 ? -4.707 -10.352 15.011 1.00 88.50 265 PRO A C 1
ATOM 2163 O O . PRO A 1 265 ? -5.616 -10.461 15.830 1.00 88.50 265 PRO A O 1
ATOM 2166 N N . PHE A 1 266 ? -3.521 -9.836 15.357 1.00 89.88 266 PHE A N 1
ATOM 2167 C CA . PHE A 1 266 ? -3.252 -9.360 16.722 1.00 89.88 266 PHE A CA 1
ATOM 2168 C C . PHE A 1 266 ? -4.045 -8.099 17.069 1.00 89.88 266 PHE A C 1
ATOM 2170 O O . PHE A 1 266 ? -4.590 -7.995 18.165 1.00 89.88 266 PHE A O 1
ATOM 2177 N N . LEU A 1 267 ? -4.132 -7.150 16.137 1.00 90.25 267 LEU A N 1
ATOM 2178 C CA . LEU A 1 267 ? -4.955 -5.955 16.271 1.00 90.25 267 LEU A CA 1
ATOM 2179 C C . LEU A 1 267 ? -6.425 -6.341 16.458 1.00 90.25 267 LEU A C 1
ATOM 2181 O O . LEU A 1 267 ? -7.064 -5.858 17.385 1.00 90.25 267 LEU A O 1
ATOM 2185 N N . GLU A 1 268 ? -6.950 -7.214 15.600 1.00 92.50 268 GLU A N 1
ATOM 2186 C CA . GLU A 1 268 ? -8.318 -7.727 15.681 1.00 92.50 268 GLU A CA 1
ATOM 2187 C C . GLU A 1 268 ? -8.577 -8.369 17.039 1.00 92.50 268 GLU A C 1
ATOM 2189 O O . GLU A 1 268 ? -9.582 -8.068 17.679 1.00 92.50 268 GLU A O 1
ATOM 2194 N N . TRP A 1 269 ? -7.647 -9.195 17.515 1.00 94.12 269 TRP A N 1
ATOM 2195 C CA . TRP A 1 269 ? -7.764 -9.838 18.814 1.00 94.12 269 TRP A CA 1
ATOM 2196 C C . TRP A 1 269 ? -7.799 -8.827 19.966 1.00 94.12 269 TRP A C 1
ATOM 2198 O O . TRP A 1 269 ? -8.684 -8.908 20.814 1.00 94.12 269 TRP A O 1
ATOM 2208 N N . LEU A 1 270 ? -6.910 -7.829 19.964 1.00 94.31 270 LEU A N 1
ATOM 2209 C CA . LEU A 1 270 ? -6.911 -6.752 20.961 1.00 94.31 270 LEU A CA 1
ATOM 2210 C C . LEU A 1 270 ? -8.209 -5.938 20.928 1.00 94.31 270 LEU A C 1
ATOM 2212 O O . LEU A 1 270 ? -8.762 -5.619 21.977 1.00 94.31 270 LEU A O 1
ATOM 2216 N N . LEU A 1 271 ? -8.728 -5.634 19.737 1.00 93.50 271 LEU A N 1
ATOM 2217 C CA . LEU A 1 271 ? -10.006 -4.940 19.588 1.00 93.50 271 LEU A CA 1
ATOM 2218 C C . LEU A 1 271 ? -11.179 -5.778 20.107 1.00 93.50 271 LEU A C 1
ATOM 2220 O O . LEU A 1 271 ? -12.116 -5.229 20.681 1.00 93.50 271 LEU A O 1
ATOM 2224 N N . LEU A 1 272 ? -11.152 -7.098 19.907 1.00 95.25 272 LEU A N 1
ATOM 2225 C CA . LEU A 1 272 ? -12.183 -7.999 20.423 1.00 95.25 272 LEU A CA 1
ATOM 2226 C C . LEU A 1 272 ? -12.122 -8.124 21.951 1.00 95.25 272 LEU A C 1
ATOM 2228 O O . LEU A 1 272 ? -13.177 -8.093 22.577 1.00 95.25 272 LEU A O 1
ATOM 2232 N N . ILE A 1 273 ? -10.924 -8.188 22.544 1.00 95.25 273 ILE A N 1
ATOM 2233 C CA . ILE A 1 273 ? -10.744 -8.176 24.007 1.00 95.25 273 ILE A CA 1
ATOM 2234 C C . ILE A 1 273 ? -11.263 -6.862 24.608 1.00 95.25 273 ILE A C 1
ATOM 2236 O O . ILE A 1 273 ? -11.951 -6.881 25.625 1.00 95.25 273 ILE A O 1
ATOM 2240 N N . ASP A 1 274 ? -10.962 -5.718 23.984 1.00 94.50 274 ASP A N 1
ATOM 2241 C CA . ASP A 1 274 ? -11.465 -4.409 24.428 1.00 94.50 274 ASP A CA 1
ATOM 2242 C C . ASP A 1 274 ? -13.001 -4.378 24.454 1.00 94.50 274 ASP A C 1
ATOM 2244 O O . ASP A 1 274 ? -13.606 -3.926 25.419 1.00 94.50 274 ASP A O 1
ATOM 2248 N N . LEU A 1 275 ? -13.641 -4.948 23.426 1.00 93.62 275 LEU A N 1
ATOM 2249 C CA . LEU A 1 275 ? -15.101 -5.049 23.347 1.00 93.62 275 LEU A CA 1
ATOM 2250 C C . LEU A 1 275 ? -15.722 -6.006 24.378 1.00 93.62 275 LEU A C 1
ATOM 2252 O O . LEU A 1 275 ? -16.908 -5.856 24.695 1.00 93.62 275 LEU A O 1
ATOM 2256 N N . GLU A 1 276 ? -14.979 -7.016 24.834 1.00 93.81 276 GLU A N 1
ATOM 2257 C CA . GLU A 1 276 ? -15.445 -7.996 25.819 1.00 93.81 276 GLU A CA 1
ATOM 2258 C C . GLU A 1 276 ? -15.427 -7.419 27.237 1.00 93.81 276 GLU A C 1
ATOM 2260 O O . GLU A 1 276 ? -16.430 -7.538 27.937 1.00 93.81 276 GLU A O 1
ATOM 2265 N N . ASN A 1 277 ? -14.343 -6.730 27.610 1.00 82.12 277 ASN A N 1
ATOM 2266 C CA . ASN A 1 277 ? -14.099 -6.210 28.964 1.00 82.12 277 ASN A CA 1
ATOM 2267 C C . ASN A 1 277 ? -15.056 -5.088 29.420 1.00 82.12 277 ASN A C 1
ATOM 2269 O O . ASN A 1 277 ? -15.043 -4.729 30.594 1.00 82.12 277 ASN A O 1
ATOM 2273 N N . ASP A 1 278 ? -15.854 -4.522 28.512 1.00 68.06 278 ASP A N 1
ATOM 2274 C CA . ASP A 1 278 ? -16.844 -3.470 28.798 1.00 68.06 278 ASP A CA 1
ATOM 2275 C C . ASP A 1 278 ? -18.266 -4.031 29.065 1.00 68.06 278 ASP A C 1
ATOM 2277 O O . ASP A 1 278 ? -19.226 -3.266 29.185 1.00 68.06 278 ASP A O 1
ATOM 2281 N N . ASN A 1 279 ? -18.439 -5.364 29.119 1.00 55.09 279 ASN A N 1
ATOM 2282 C CA . ASN A 1 279 ? -19.695 -6.024 29.535 1.00 55.09 279 ASN A CA 1
ATOM 2283 C C . ASN A 1 279 ? -19.585 -6.607 30.945 1.00 55.09 279 ASN A C 1
ATOM 2285 O O . ASN A 1 279 ? -20.626 -6.577 31.641 1.00 55.09 279 ASN A O 1
#

Foldseek 3Di:
DVVVPDDPDDPVVVVVVVVCVVVVCCVCCPPVNVVVVCVVVCCVVVVPPDPPDPPCVVVVVPPPDPCVVDCPDPVNVVVVVVVVVVPPPPDDDDDDDVPVVPVVVVVVVLVVLLVCLVVLQQQVQLVVLLVVQLVPDVCCQAFAPAPLAAQDPNLCLLCPVDDDCCSPPPHHRDHHPNNVVGCPSLSVSQVVDDPVSVALSSRNDALVSCQCRHGHPNSVVCCCCPPVVVLVVVVVLADCLVVLVVVVVVVRSRHPCCVVVVVVVVSVVVSVVSNVVSD

Secondary structure (DSSP, 8-state):
-GGGTS-S--HHHHHHHHHHHHHHHHHHTSHHHHHHHHHHHHHHHHT---TT--THHHHHHTS---GGG----HHHHHHHHHHHHT---TT----S-TTTHHHHHHHHHHHHHHHHHHTT-HHHHHHHHHHHHHHH-HHHHHH-S-TTSSS-HHHHHHTT---SHIIIIISPP---HHHHHTHHHHHHHHHHS-GGG--GGG----HHHHHHHHHHHHHHHHIIIIIIHHHHTTGGG-SHHHHHHHHHHHHHHH-THHHHS-HHHHHHHHHHHHHHTT-

pLDDT: mean 75.24, std 19.48, range [31.33, 97.19]

Radius of gyration: 22.81 Å; chains: 1; bounding box: 66×49×68 Å